Protein AF-A0ABD0J3R7-F1 (afdb_monomer)

Solvent-accessible surface area (backbone atoms only — not comparable to full-atom values): 11522 Å² total; per-residue (Å²): 132,86,55,52,24,34,47,46,42,46,76,54,95,71,20,35,36,40,36,34,40,45,80,52,46,36,67,79,72,66,48,30,42,37,35,30,43,57,34,67,40,98,87,70,45,82,35,89,80,38,39,75,45,32,42,32,40,68,48,83,96,70,44,78,48,68,54,63,37,91,68,52,46,66,83,85,66,62,38,41,43,42,57,37,38,22,68,74,67,53,83,85,67,43,44,42,34,34,36,45,54,42,91,62,90,50,69,51,39,67,23,58,31,68,84,65,68,54,92,79,64,75,39,39,63,48,43,76,76,42,81,77,47,77,61,64,36,32,43,28,36,33,42,41,80,39,69,49,78,87,48,63,54,28,39,36,43,35,37,29,52,63,85,46,90,84,52,66,74,46,77,47,79,44,91,46,85,68,50,60,51,71,49,68,88,43,63,59,100,59,58,69,51,75,51,65,42,51,39,62,61,129

pLDDT: mean 88.86, std 10.24, range [51.91, 97.69]

Structure (mmCIF, N/CA/C/O backbone):
data_AF-A0ABD0J3R7-F1
#
_entry.id   AF-A0ABD0J3R7-F1
#
loop_
_atom_site.group_PDB
_atom_site.id
_atom_site.type_symbol
_atom_site.label_atom_id
_atom_site.label_alt_id
_atom_site.label_comp_id
_atom_site.label_asym_id
_atom_site.label_entity_id
_atom_site.label_seq_id
_atom_site.pdbx_PDB_ins_code
_atom_site.Cartn_x
_atom_site.Cartn_y
_atom_site.Cartn_z
_atom_site.occupancy
_atom_site.B_iso_or_equiv
_atom_site.auth_seq_id
_atom_site.auth_comp_id
_atom_site.auth_asym_id
_atom_site.auth_atom_id
_atom_site.pdbx_PDB_model_num
ATOM 1 N N . ASP A 1 1 ? 10.428 6.414 -33.272 1.00 52.38 1 ASP A N 1
ATOM 2 C CA . ASP A 1 1 ? 10.699 7.204 -32.063 1.00 52.38 1 ASP A CA 1
ATOM 3 C C . ASP A 1 1 ? 10.543 6.334 -30.838 1.00 52.38 1 ASP A C 1
ATOM 5 O O . ASP A 1 1 ? 9.444 5.865 -30.570 1.00 52.38 1 ASP A O 1
ATOM 9 N N . GLU A 1 2 ? 11.653 6.059 -30.152 1.00 67.31 2 GLU A N 1
ATOM 10 C CA . GLU A 1 2 ? 11.604 5.519 -28.792 1.00 67.31 2 GLU A CA 1
ATOM 11 C C . GLU A 1 2 ? 11.152 6.659 -27.869 1.00 67.31 2 GLU A C 1
ATOM 13 O O . GLU A 1 2 ? 11.840 7.671 -27.746 1.00 67.31 2 GLU A O 1
ATOM 18 N N . GLY A 1 3 ? 9.954 6.541 -27.295 1.00 74.94 3 GLY A N 1
ATOM 19 C CA . GLY A 1 3 ? 9.453 7.481 -26.293 1.00 74.94 3 GLY A CA 1
ATOM 20 C C . GLY A 1 3 ? 9.805 7.033 -24.868 1.00 74.94 3 GLY A C 1
ATOM 21 O O . GLY A 1 3 ? 10.094 5.851 -24.655 1.00 74.94 3 GLY A O 1
ATOM 22 N N . PRO A 1 4 ? 9.771 7.948 -23.886 1.00 85.69 4 PRO A N 1
ATOM 23 C CA . PRO A 1 4 ? 10.077 7.634 -22.497 1.00 85.69 4 PRO A CA 1
ATOM 24 C C . PRO A 1 4 ? 9.060 6.651 -21.909 1.00 85.69 4 PRO A C 1
ATOM 26 O O . PRO A 1 4 ? 7.854 6.779 -22.101 1.00 85.69 4 PRO A O 1
ATOM 29 N N . SER A 1 5 ? 9.531 5.669 -21.145 1.00 92.75 5 SER A N 1
ATOM 30 C CA . SER A 1 5 ? 8.615 4.836 -20.359 1.00 92.75 5 SER A CA 1
ATOM 31 C C . SER A 1 5 ? 7.999 5.679 -19.242 1.00 92.75 5 SER A C 1
ATOM 33 O O . SER A 1 5 ? 8.706 6.450 -18.596 1.00 92.75 5 SER A O 1
ATOM 35 N N . THR A 1 6 ? 6.700 5.527 -18.998 1.00 96.75 6 THR A N 1
ATOM 36 C CA . THR A 1 6 ? 5.983 6.252 -17.933 1.00 96.75 6 THR A CA 1
ATOM 37 C C . THR A 1 6 ? 5.339 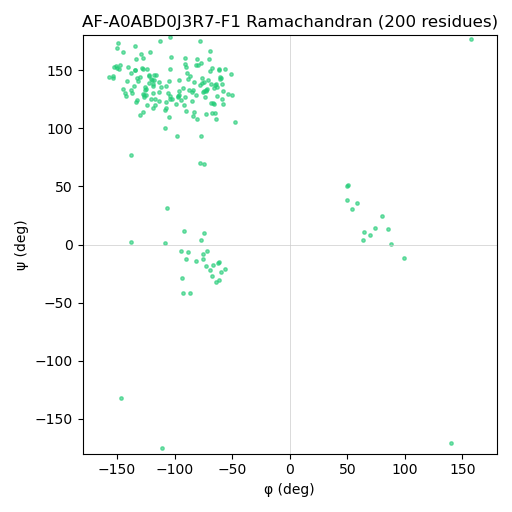5.269 -16.963 1.00 96.75 6 THR A C 1
ATOM 39 O O . THR A 1 6 ? 5.230 4.072 -17.253 1.00 96.75 6 THR A O 1
ATOM 42 N N . CYS A 1 7 ? 4.900 5.741 -15.795 1.00 97.56 7 CYS A N 1
ATOM 43 C CA . CYS A 1 7 ? 4.172 4.890 -14.864 1.00 97.56 7 CYS A CA 1
ATOM 44 C C . CYS A 1 7 ? 3.067 5.603 -14.089 1.00 97.56 7 CYS A C 1
ATOM 46 O O . CYS A 1 7 ? 2.975 6.826 -14.038 1.00 97.56 7 CYS A O 1
ATOM 48 N N . THR A 1 8 ? 2.201 4.802 -13.473 1.00 97.06 8 THR A N 1
ATOM 49 C CA . THR A 1 8 ? 1.235 5.256 -12.468 1.00 97.06 8 THR A CA 1
ATOM 50 C C . THR A 1 8 ? 1.327 4.366 -11.241 1.00 97.06 8 THR A C 1
ATOM 52 O O . THR A 1 8 ? 1.513 3.157 -11.371 1.00 97.06 8 THR A O 1
ATOM 55 N N . ALA A 1 9 ? 1.155 4.952 -10.059 1.00 95.31 9 ALA A N 1
ATOM 56 C CA . ALA A 1 9 ? 1.087 4.232 -8.797 1.00 95.31 9 ALA A CA 1
ATOM 57 C C . ALA A 1 9 ? -0.226 4.589 -8.092 1.00 95.31 9 ALA A C 1
ATOM 59 O O . ALA A 1 9 ? -0.502 5.757 -7.824 1.00 95.31 9 ALA A O 1
ATOM 60 N N . VAL A 1 10 ? -1.074 3.590 -7.838 1.00 90.88 10 VAL A N 1
ATOM 61 C CA . VAL A 1 10 ? -2.412 3.802 -7.269 1.00 90.88 10 VAL A CA 1
ATOM 62 C C . VAL A 1 10 ? -2.715 2.812 -6.156 1.00 90.88 10 VAL A C 1
ATOM 64 O O . VAL A 1 10 ? -2.501 1.611 -6.292 1.00 90.88 10 VAL A O 1
ATOM 67 N N . VAL A 1 11 ? -3.297 3.304 -5.066 1.00 86.69 11 VAL A N 1
ATOM 68 C CA . VAL A 1 11 ? -3.825 2.463 -3.986 1.00 86.69 11 VAL A CA 1
ATOM 69 C C . VAL A 1 11 ? -5.313 2.223 -4.226 1.00 86.69 11 VAL A C 1
ATOM 71 O O . VAL A 1 11 ? -6.090 3.167 -4.369 1.00 86.69 11 VAL A O 1
ATOM 74 N N . ARG A 1 12 ? -5.726 0.954 -4.293 1.00 81.19 12 ARG A N 1
ATOM 75 C CA . ARG A 1 12 ? -7.127 0.534 -4.446 1.00 81.19 12 ARG A CA 1
ATOM 76 C C . ARG A 1 12 ? -7.381 -0.748 -3.665 1.00 81.19 12 ARG A C 1
ATOM 78 O O . ARG A 1 12 ? -6.625 -1.705 -3.792 1.00 81.19 12 ARG A O 1
ATOM 85 N N . ASN A 1 13 ? -8.481 -0.794 -2.913 1.00 78.12 13 ASN A N 1
ATOM 86 C CA . ASN A 1 13 ? -8.920 -1.986 -2.176 1.00 78.12 13 ASN A CA 1
ATOM 87 C C . ASN A 1 13 ? -7.800 -2.623 -1.329 1.00 78.12 13 ASN A C 1
ATOM 89 O O . ASN A 1 13 ? -7.551 -3.820 -1.448 1.00 78.12 13 ASN A O 1
ATOM 93 N N . ARG A 1 14 ? -7.106 -1.823 -0.505 1.00 77.12 14 ARG A N 1
ATOM 94 C CA . ARG A 1 14 ? -5.967 -2.247 0.341 1.00 77.12 14 ARG A CA 1
ATOM 95 C C . ARG A 1 14 ? -4.716 -2.739 -0.384 1.00 77.12 14 ARG A C 1
ATOM 97 O O . ARG A 1 14 ? -3.764 -3.129 0.278 1.00 77.12 14 ARG A O 1
ATOM 104 N N . SER A 1 15 ? -4.675 -2.690 -1.711 1.00 88.19 15 SER A N 1
ATOM 105 C CA . SER A 1 15 ? -3.484 -3.033 -2.486 1.00 88.19 15 SER A CA 1
ATOM 106 C C . SER A 1 15 ? -2.988 -1.828 -3.276 1.00 88.19 15 SER A C 1
ATOM 108 O O . SER A 1 15 ? -3.782 -1.060 -3.826 1.00 88.19 15 SER A O 1
ATOM 110 N N . ALA A 1 16 ? -1.672 -1.665 -3.364 1.00 92.25 16 ALA A N 1
ATOM 111 C CA . ALA A 1 16 ? -1.076 -0.716 -4.296 1.00 92.25 16 ALA A CA 1
ATOM 112 C C . ALA A 1 16 ? -0.828 -1.398 -5.644 1.00 92.25 16 ALA A C 1
ATOM 114 O O . ALA A 1 16 ? -0.581 -2.602 -5.704 1.00 92.25 16 ALA A O 1
ATOM 115 N N . HIS A 1 17 ? -0.932 -0.634 -6.723 1.00 94.38 17 HIS A N 1
ATOM 116 C CA . HIS A 1 17 ? -0.696 -1.103 -8.079 1.00 94.38 17 HIS A CA 1
ATOM 117 C C . HIS A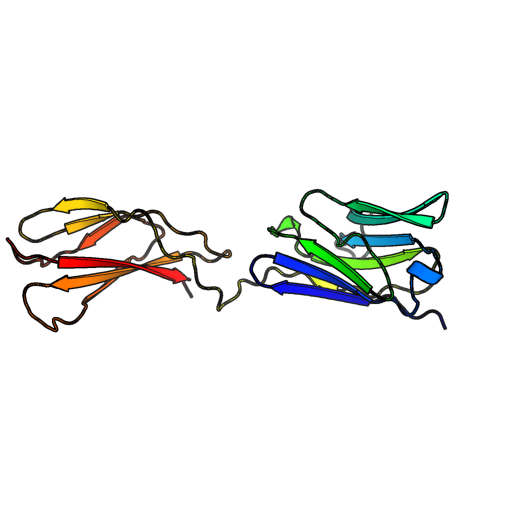 1 17 ? 0.207 -0.106 -8.789 1.00 94.38 17 HIS A C 1
ATOM 119 O O . HIS A 1 17 ? -0.131 1.076 -8.870 1.00 94.38 17 HIS A O 1
ATOM 125 N N . ILE A 1 18 ? 1.325 -0.596 -9.311 1.00 97.31 18 ILE A N 1
ATOM 126 C CA . ILE A 1 18 ? 2.228 0.150 -10.181 1.00 97.31 18 ILE A CA 1
ATOM 127 C C . ILE A 1 18 ? 1.990 -0.358 -11.599 1.00 97.31 18 ILE A C 1
ATOM 129 O O . ILE A 1 18 ? 2.029 -1.561 -11.848 1.00 97.31 18 ILE A O 1
ATOM 133 N N . THR A 1 19 ? 1.680 0.548 -12.520 1.00 97.25 19 THR A N 1
ATOM 134 C CA . THR A 1 19 ? 1.489 0.223 -13.938 1.00 97.25 19 THR A CA 1
ATOM 135 C C . THR A 1 19 ? 2.508 0.990 -14.756 1.00 97.25 19 THR A C 1
ATOM 137 O O . THR A 1 19 ? 2.473 2.219 -14.750 1.00 97.25 19 THR A O 1
ATOM 140 N N . CYS A 1 20 ? 3.379 0.266 -15.450 1.00 97.69 20 CYS A N 1
ATOM 141 C CA . CYS A 1 20 ? 4.296 0.814 -16.440 1.00 97.69 20 CYS A CA 1
ATOM 142 C C . CYS A 1 20 ? 3.616 0.898 -17.807 1.00 97.69 20 CYS A C 1
ATOM 144 O O . CYS A 1 20 ? 2.848 0.001 -18.169 1.00 97.69 20 CYS A O 1
ATOM 146 N N . PHE A 1 21 ? 3.950 1.932 -18.573 1.00 96.88 21 PHE A N 1
ATOM 147 C CA . PHE A 1 21 ? 3.508 2.135 -19.947 1.00 96.88 21 PHE A CA 1
ATOM 148 C C . PHE A 1 21 ? 4.723 2.320 -20.852 1.00 96.88 21 PHE A C 1
ATOM 150 O O . PHE A 1 21 ? 5.586 3.160 -20.589 1.00 96.88 21 PHE A O 1
ATOM 157 N N . PHE A 1 22 ? 4.758 1.539 -21.925 1.00 95.38 22 PHE A N 1
ATOM 158 C CA . PHE A 1 22 ? 5.831 1.511 -22.908 1.00 95.38 22 PHE A CA 1
ATOM 159 C C . PHE A 1 22 ? 5.297 1.958 -24.270 1.00 95.38 22 PHE A C 1
ATOM 161 O O . PHE A 1 22 ? 4.154 1.671 -24.632 1.00 95.38 22 PHE A O 1
ATOM 168 N N . HIS A 1 23 ? 6.139 2.635 -25.048 1.00 92.06 23 HIS A N 1
ATOM 169 C CA . HIS A 1 23 ? 5.805 3.066 -26.411 1.00 92.06 23 HIS A CA 1
ATOM 170 C C . HIS A 1 23 ? 5.839 1.929 -27.439 1.00 92.06 23 HIS A C 1
ATOM 172 O O . HIS A 1 23 ? 5.420 2.107 -28.581 1.00 92.06 23 HIS A O 1
ATOM 178 N N . GLU A 1 24 ? 6.319 0.760 -27.031 1.00 92.44 24 GLU A N 1
ATOM 179 C CA . GLU A 1 24 ? 6.422 -0.437 -27.848 1.00 92.44 24 GLU A CA 1
ATOM 180 C C . GLU A 1 24 ? 5.901 -1.654 -27.088 1.00 92.44 24 GLU A C 1
ATOM 182 O O . GLU A 1 24 ? 5.796 -1.659 -25.859 1.00 92.44 24 GLU A O 1
ATOM 187 N N . ASN A 1 25 ? 5.543 -2.696 -27.833 1.00 94.81 25 ASN A N 1
ATOM 188 C CA . ASN A 1 25 ? 5.125 -3.952 -27.241 1.00 94.81 25 ASN A CA 1
ATOM 189 C C . ASN A 1 25 ? 6.362 -4.760 -26.830 1.00 94.81 25 ASN A C 1
ATOM 191 O O . ASN A 1 25 ? 7.058 -5.316 -27.679 1.00 94.81 25 ASN A O 1
ATOM 195 N N . VAL A 1 26 ? 6.604 -4.857 -25.523 1.00 95.00 26 VAL A N 1
ATOM 196 C CA . VAL A 1 26 ? 7.774 -5.549 -24.961 1.00 95.00 26 VAL A CA 1
ATOM 197 C C . VAL A 1 26 ? 7.789 -7.037 -25.327 1.00 95.00 26 VAL A C 1
ATOM 199 O O . VAL A 1 26 ? 8.857 -7.621 -25.511 1.00 95.00 26 VAL A O 1
ATOM 202 N N . ASN A 1 27 ? 6.617 -7.658 -25.501 1.00 94.69 27 ASN A N 1
ATOM 203 C CA . ASN A 1 27 ? 6.536 -9.049 -25.944 1.00 94.69 27 ASN A CA 1
ATOM 204 C C . ASN A 1 27 ? 7.024 -9.240 -27.386 1.00 94.69 27 ASN A C 1
ATOM 206 O O . ASN A 1 27 ? 7.515 -10.318 -27.714 1.00 94.69 27 ASN A O 1
ATOM 210 N N . ASP A 1 28 ? 6.934 -8.211 -28.228 1.00 94.69 28 ASP A N 1
ATOM 211 C CA . ASP A 1 28 ? 7.395 -8.276 -29.616 1.00 94.69 28 ASP A CA 1
ATOM 212 C C . ASP A 1 28 ? 8.889 -7.941 -29.706 1.00 94.69 28 ASP A C 1
ATOM 214 O O . ASP A 1 28 ? 9.637 -8.617 -30.410 1.00 94.69 28 ASP A O 1
ATOM 218 N N . THR A 1 29 ? 9.342 -6.927 -28.960 1.00 93.69 29 THR A N 1
ATOM 219 C CA . THR A 1 29 ? 10.736 -6.451 -29.004 1.00 93.69 29 THR A CA 1
ATOM 220 C C . THR A 1 29 ? 11.696 -7.277 -28.157 1.00 93.69 29 THR A C 1
ATOM 222 O O . THR A 1 29 ? 12.909 -7.157 -28.319 1.00 93.69 29 THR A O 1
ATOM 225 N N . LYS A 1 30 ? 11.168 -8.124 -27.266 1.00 94.44 30 LYS A N 1
ATOM 226 C CA . LYS A 1 30 ? 11.938 -8.980 -26.353 1.00 94.44 30 LYS A CA 1
ATOM 227 C C . LYS A 1 30 ? 12.950 -8.209 -25.496 1.00 94.44 30 LYS A C 1
ATOM 229 O O . LYS A 1 30 ? 13.988 -8.742 -25.111 1.00 94.44 30 LYS A O 1
ATOM 234 N N . LYS A 1 31 ? 12.630 -6.954 -25.172 1.00 94.44 31 LYS A N 1
ATOM 235 C CA . LYS A 1 31 ? 13.395 -6.142 -24.221 1.00 94.44 31 LYS A CA 1
ATOM 236 C C . LYS A 1 31 ? 13.096 -6.557 -22.779 1.00 94.44 31 LYS A C 1
ATOM 238 O O . LYS A 1 31 ? 12.033 -7.110 -22.490 1.00 94.44 31 LYS A O 1
ATOM 243 N N . SER A 1 32 ? 14.036 -6.278 -21.884 1.00 96.00 32 SER A N 1
ATOM 244 C CA . SER A 1 32 ? 13.889 -6.503 -20.444 1.00 96.00 32 SER A CA 1
ATOM 245 C C . SER A 1 32 ? 13.296 -5.273 -19.765 1.00 96.00 32 SER A C 1
ATOM 247 O O . SER A 1 32 ? 13.477 -4.147 -20.231 1.00 96.00 32 SER A O 1
ATOM 249 N N . VAL A 1 33 ? 12.598 -5.483 -18.652 1.00 96.81 33 VAL A N 1
ATOM 250 C CA . VAL A 1 33 ? 11.945 -4.414 -17.887 1.00 96.81 33 VAL A CA 1
ATOM 251 C C . VAL A 1 33 ? 12.385 -4.486 -16.435 1.00 96.81 33 VAL A C 1
ATOM 253 O O . VAL A 1 33 ? 12.226 -5.524 -15.800 1.00 96.81 33 VAL A O 1
ATOM 256 N N . THR A 1 34 ? 12.842 -3.365 -15.885 1.00 96.75 34 THR A N 1
ATOM 257 C CA . THR A 1 34 ? 13.149 -3.235 -14.456 1.00 96.75 34 THR A CA 1
ATOM 258 C C . THR A 1 34 ? 12.294 -2.136 -13.846 1.00 96.75 34 THR A C 1
ATOM 260 O O . THR A 1 34 ? 12.312 -0.997 -14.305 1.00 96.75 34 THR A O 1
ATOM 263 N N . ILE A 1 35 ? 11.551 -2.463 -12.792 1.00 97.25 35 ILE A N 1
ATOM 264 C CA . ILE A 1 35 ? 10.848 -1.485 -11.963 1.00 97.25 35 ILE A CA 1
ATOM 265 C C . ILE A 1 35 ? 11.705 -1.231 -10.733 1.00 97.25 35 ILE A C 1
ATOM 267 O O . ILE A 1 35 ? 11.990 -2.148 -9.958 1.00 97.25 35 ILE A O 1
ATOM 271 N N . GLU A 1 36 ? 12.099 0.021 -10.548 1.00 96.38 36 GLU A N 1
ATOM 272 C CA . GLU A 1 36 ? 13.012 0.441 -9.492 1.00 96.38 36 GLU A CA 1
ATOM 273 C C . GLU A 1 36 ? 12.329 1.446 -8.565 1.00 96.38 36 GLU A C 1
ATOM 275 O O . GLU A 1 36 ? 11.739 2.423 -9.026 1.00 96.38 36 GLU A O 1
ATOM 280 N N . GLN A 1 37 ? 12.407 1.203 -7.255 1.00 96.69 37 GLN A N 1
ATOM 281 C CA . GLN A 1 37 ? 12.094 2.194 -6.229 1.00 96.69 37 GLN A CA 1
ATOM 282 C C . GLN A 1 37 ? 13.343 3.053 -6.020 1.00 96.69 37 GLN A C 1
ATOM 284 O O . GLN A 1 37 ? 14.354 2.563 -5.504 1.00 96.69 37 GLN A O 1
ATOM 289 N N . ARG A 1 38 ? 13.283 4.320 -6.425 1.00 94.25 38 ARG A N 1
ATOM 290 C CA . ARG A 1 38 ? 14.414 5.243 -6.332 1.00 94.25 38 ARG A CA 1
ATOM 291 C C . ARG A 1 38 ? 14.624 5.705 -4.900 1.00 94.25 38 ARG A C 1
ATOM 293 O O . ARG A 1 38 ? 13.705 6.181 -4.235 1.00 94.25 38 ARG A O 1
ATOM 300 N N . ALA A 1 39 ? 15.870 5.624 -4.458 1.00 90.88 39 ALA A N 1
ATOM 301 C CA . ALA A 1 39 ? 16.354 6.351 -3.299 1.00 90.88 39 ALA A CA 1
ATOM 302 C C . ALA A 1 39 ? 17.030 7.637 -3.792 1.00 90.88 39 ALA A C 1
ATOM 304 O O . ALA A 1 39 ? 17.837 7.591 -4.717 1.00 90.88 39 ALA A O 1
ATOM 305 N N . LEU A 1 40 ? 16.712 8.784 -3.191 1.00 85.69 40 LEU A N 1
ATOM 306 C CA . LEU A 1 40 ? 17.338 10.065 -3.531 1.00 85.69 40 LEU A CA 1
ATOM 307 C C . LEU A 1 40 ? 18.288 10.496 -2.416 1.00 85.69 40 LEU A C 1
ATOM 309 O O . LEU A 1 40 ? 17.958 10.412 -1.231 1.00 85.69 40 LEU A O 1
ATOM 313 N N . LEU A 1 41 ? 19.469 10.969 -2.801 1.00 86.00 41 LEU A N 1
ATOM 314 C CA . LEU A 1 41 ? 20.395 11.636 -1.894 1.00 86.00 41 LEU A CA 1
ATOM 315 C C . LEU A 1 41 ? 19.837 13.011 -1.487 1.00 86.00 41 LEU A C 1
ATOM 317 O O . LEU A 1 41 ? 19.027 13.588 -2.215 1.00 86.00 41 LEU A O 1
ATOM 321 N N . PRO A 1 42 ? 20.306 13.607 -0.374 1.00 87.12 42 PRO A N 1
ATOM 322 C CA . PRO A 1 42 ? 19.920 14.968 0.014 1.00 87.12 42 PRO A CA 1
ATOM 323 C C . PRO A 1 42 ? 20.209 16.031 -1.059 1.00 87.12 42 PRO A C 1
ATOM 325 O O . PRO A 1 42 ? 19.606 17.100 -1.043 1.00 87.12 42 PRO A O 1
ATOM 328 N N . THR A 1 43 ? 21.129 15.741 -1.985 1.00 88.94 43 THR A N 1
ATOM 329 C CA . THR A 1 43 ? 21.473 16.580 -3.143 1.00 88.94 43 THR A CA 1
ATOM 330 C C . THR A 1 43 ? 20.429 16.533 -4.262 1.00 88.94 43 THR A C 1
ATOM 332 O O . THR A 1 43 ? 20.478 17.364 -5.164 1.00 88.94 43 THR A O 1
ATOM 335 N N . GLY A 1 44 ? 19.482 15.588 -4.211 1.00 81.38 44 GLY A N 1
ATOM 336 C CA . GLY A 1 44 ? 18.510 15.313 -5.272 1.00 81.38 44 GLY A CA 1
ATOM 337 C C . GLY A 1 44 ? 18.999 14.316 -6.328 1.00 81.38 44 GLY A C 1
ATOM 338 O O . GLY A 1 44 ? 18.261 14.012 -7.261 1.00 81.38 44 GLY A O 1
ATOM 339 N N . GLU A 1 45 ? 20.218 13.792 -6.195 1.00 87.44 45 GLU A N 1
ATOM 340 C CA . GLU A 1 45 ? 20.768 12.770 -7.092 1.00 87.44 45 GLU A CA 1
ATOM 341 C C . GLU A 1 45 ? 20.241 11.367 -6.755 1.00 87.44 45 GLU A C 1
ATOM 343 O O . GLU A 1 45 ? 19.879 11.079 -5.611 1.00 87.44 45 GLU A O 1
ATOM 348 N N . ILE A 1 46 ? 20.232 10.473 -7.750 1.00 85.81 46 ILE A N 1
ATOM 349 C CA . ILE A 1 46 ? 19.843 9.070 -7.564 1.00 85.81 46 ILE A CA 1
ATOM 350 C C . ILE A 1 46 ? 20.902 8.372 -6.703 1.00 85.81 46 ILE A C 1
ATOM 352 O O . ILE A 1 46 ? 22.082 8.330 -7.052 1.00 85.81 46 ILE A O 1
ATOM 356 N N . SER A 1 47 ? 20.471 7.820 -5.572 1.00 90.44 47 SER A N 1
ATOM 357 C CA . SER A 1 47 ? 21.310 7.036 -4.671 1.00 90.44 47 SER A CA 1
ATOM 358 C C . SER A 1 47 ? 21.554 5.634 -5.244 1.00 90.44 47 SER A C 1
ATOM 360 O O . SER A 1 47 ? 20.621 5.029 -5.788 1.00 90.44 47 SER A O 1
ATOM 362 N N . PRO A 1 48 ? 22.758 5.059 -5.052 1.00 88.12 48 PRO A N 1
ATOM 363 C CA . PRO A 1 48 ? 23.020 3.652 -5.358 1.00 88.12 48 PRO A CA 1
ATOM 364 C C . PRO A 1 48 ? 22.164 2.681 -4.529 1.00 88.12 48 PRO A C 1
ATOM 366 O O . PRO A 1 48 ? 22.052 1.515 -4.891 1.00 88.12 48 PRO A O 1
ATOM 369 N N . ASP A 1 49 ? 21.532 3.150 -3.448 1.00 88.88 49 ASP A N 1
ATOM 370 C CA . ASP A 1 49 ? 20.632 2.349 -2.609 1.00 88.88 49 ASP A CA 1
ATOM 371 C C . ASP A 1 49 ? 19.239 2.132 -3.230 1.00 88.88 49 ASP A C 1
ATOM 373 O O . ASP A 1 49 ? 18.349 1.569 -2.579 1.00 88.88 49 ASP A O 1
ATOM 377 N N . SER A 1 50 ? 19.017 2.607 -4.460 1.00 91.62 50 SER A N 1
ATOM 378 C CA . SER A 1 50 ? 17.782 2.356 -5.202 1.00 91.62 50 SER A CA 1
ATOM 379 C C . SER A 1 50 ? 17.574 0.854 -5.413 1.00 91.62 50 SER A C 1
ATOM 381 O O . SER A 1 50 ? 18.519 0.080 -5.574 1.00 91.62 50 SER A O 1
ATOM 383 N N . LYS A 1 51 ? 16.319 0.407 -5.343 1.00 93.69 51 LYS A N 1
ATOM 384 C CA . LYS A 1 51 ? 15.984 -1.019 -5.231 1.00 93.69 51 LYS A CA 1
ATOM 385 C C . LYS A 1 51 ? 15.202 -1.477 -6.447 1.00 93.69 51 LYS A C 1
ATOM 387 O O . LYS A 1 51 ? 14.076 -1.026 -6.650 1.00 93.69 51 LYS A O 1
ATOM 392 N N . ALA A 1 52 ? 15.733 -2.449 -7.184 1.00 95.38 52 ALA A N 1
ATOM 393 C CA . ALA A 1 52 ? 14.941 -3.202 -8.149 1.00 95.38 52 ALA A CA 1
ATOM 394 C C . ALA A 1 52 ? 13.864 -4.003 -7.396 1.00 95.38 52 ALA A C 1
ATOM 396 O O . ALA A 1 52 ? 14.176 -4.889 -6.597 1.00 95.38 52 ALA A O 1
ATOM 397 N N . VAL A 1 53 ? 12.591 -3.653 -7.596 1.00 97.38 53 VAL A N 1
ATOM 398 C CA . VAL A 1 53 ? 11.457 -4.347 -6.963 1.00 97.38 53 VAL A CA 1
ATOM 399 C C . VAL A 1 53 ? 10.886 -5.440 -7.857 1.00 97.38 53 VAL A C 1
ATOM 401 O O . VAL A 1 53 ? 10.373 -6.434 -7.346 1.00 97.38 53 VAL A O 1
ATOM 404 N N . VAL A 1 54 ? 11.002 -5.270 -9.175 1.00 97.50 54 VAL A N 1
ATOM 405 C CA . VAL A 1 54 ? 10.670 -6.275 -10.187 1.00 97.50 54 VAL A CA 1
ATOM 406 C C . VAL A 1 54 ? 11.690 -6.166 -11.314 1.00 97.50 54 VAL A C 1
ATOM 408 O O . VAL A 1 54 ? 11.933 -5.068 -11.808 1.00 97.50 54 VAL A O 1
ATOM 411 N N . SER A 1 55 ? 12.274 -7.288 -11.718 1.00 97.19 55 SER A N 1
ATOM 412 C CA . SER A 1 55 ? 13.193 -7.377 -12.853 1.00 97.19 55 SER A CA 1
ATOM 413 C C . SER A 1 55 ? 12.748 -8.515 -13.756 1.00 97.19 55 SER A C 1
ATOM 415 O O . SER A 1 55 ? 12.834 -9.674 -13.367 1.00 97.19 55 SER A O 1
ATOM 417 N N . CYS A 1 56 ? 12.261 -8.188 -14.946 1.00 97.38 56 CYS A N 1
ATOM 418 C CA . CYS A 1 56 ? 11.734 -9.151 -15.897 1.00 97.38 56 CYS A CA 1
ATOM 419 C C . CYS A 1 56 ? 12.598 -9.249 -17.149 1.00 97.38 56 CYS A C 1
ATOM 421 O O . CYS A 1 56 ? 13.074 -8.244 -17.685 1.00 97.38 56 CYS A O 1
ATOM 423 N N . PHE A 1 57 ? 12.772 -10.472 -17.627 1.00 96.31 57 PHE A N 1
ATOM 424 C CA . PHE A 1 57 ? 13.675 -10.821 -18.709 1.00 96.31 57 PHE A CA 1
ATOM 425 C C . PHE A 1 57 ? 13.150 -12.024 -19.494 1.00 96.31 57 PHE A C 1
ATOM 427 O O . PHE A 1 57 ? 12.196 -12.702 -19.111 1.00 96.31 57 PHE A O 1
ATOM 434 N N . TRP A 1 58 ? 13.789 -12.272 -20.633 1.00 95.94 58 TRP A N 1
ATOM 435 C CA . TRP A 1 58 ? 13.464 -13.391 -21.505 1.00 95.94 58 TRP A CA 1
ATOM 436 C C . TRP A 1 58 ? 14.485 -14.504 -21.315 1.00 95.94 58 TRP A C 1
ATOM 438 O O . TRP A 1 58 ? 15.688 -14.285 -21.459 1.00 95.94 58 TRP A O 1
ATOM 448 N N . LEU A 1 59 ? 13.997 -15.700 -21.009 1.00 95.38 59 LEU A N 1
ATOM 449 C CA . LEU A 1 59 ? 14.794 -16.919 -21.036 1.00 95.38 59 LEU A CA 1
ATOM 450 C C . LEU A 1 59 ? 14.974 -17.413 -22.479 1.00 95.38 59 LEU A C 1
ATOM 452 O O . LEU A 1 59 ? 14.378 -16.895 -23.433 1.00 95.38 59 LEU A O 1
ATOM 456 N N . GLU A 1 60 ? 15.779 -18.463 -22.637 1.00 93.00 60 GLU A N 1
ATOM 457 C CA . GLU A 1 60 ? 15.877 -19.183 -23.904 1.00 93.00 60 GLU A CA 1
ATOM 458 C C . GLU A 1 60 ? 14.485 -19.583 -24.420 1.00 93.00 60 GLU A C 1
ATOM 460 O O . GLU A 1 60 ? 13.554 -19.840 -23.657 1.00 93.00 60 GLU A O 1
ATOM 465 N N . HIS A 1 61 ? 14.330 -19.600 -25.745 1.00 90.69 61 HIS A N 1
ATOM 466 C CA . HIS A 1 61 ? 13.055 -19.855 -26.428 1.00 90.69 61 HIS A CA 1
ATOM 467 C C . HIS A 1 61 ? 11.944 -18.811 -26.194 1.00 90.69 61 HIS A C 1
ATOM 469 O O . HIS A 1 61 ? 10.818 -19.017 -26.643 1.00 90.69 61 HIS A O 1
ATOM 475 N N . GLY A 1 62 ? 12.252 -17.660 -25.583 1.00 89.38 62 GLY A N 1
ATOM 476 C CA . GLY A 1 62 ? 11.327 -16.527 -25.489 1.00 89.38 62 GLY A CA 1
ATOM 477 C C . GLY A 1 62 ? 10.280 -16.664 -24.385 1.00 89.38 62 GLY A C 1
ATOM 478 O O . GLY A 1 62 ? 9.217 -16.047 -24.484 1.00 89.38 62 GLY A O 1
ATOM 479 N N . GLN A 1 63 ? 10.568 -17.454 -23.349 1.00 93.75 63 GLN A N 1
ATOM 480 C CA . GLN A 1 63 ? 9.760 -17.500 -22.132 1.00 93.75 63 GLN A CA 1
ATOM 481 C C . GLN A 1 63 ? 9.975 -16.223 -21.305 1.00 93.75 63 GLN A C 1
ATOM 483 O O . GLN A 1 63 ? 11.112 -15.805 -21.092 1.00 93.75 63 GLN A O 1
ATOM 488 N N . TRP A 1 64 ? 8.877 -15.610 -20.862 1.00 94.88 64 TRP A N 1
ATOM 489 C CA . TRP A 1 64 ? 8.873 -14.439 -19.982 1.00 94.88 64 TRP A CA 1
ATOM 490 C C . TRP A 1 64 ? 9.057 -14.870 -18.528 1.00 94.88 64 TRP A C 1
ATOM 492 O O . TRP A 1 64 ? 8.320 -15.739 -18.062 1.00 94.88 64 TRP A O 1
ATOM 502 N N . GLU A 1 65 ? 10.016 -14.265 -17.833 1.00 96.06 65 GLU A N 1
ATOM 503 C CA . GLU A 1 65 ? 10.353 -14.571 -16.442 1.00 96.06 65 GLU A CA 1
ATOM 504 C C . GLU A 1 65 ? 10.609 -13.275 -15.664 1.00 96.06 65 GLU A C 1
ATOM 506 O O . GLU A 1 65 ? 11.115 -12.300 -16.226 1.00 96.06 65 GLU A O 1
ATOM 511 N N . CYS A 1 66 ? 10.275 -13.256 -14.371 1.00 97.00 66 CYS A N 1
ATOM 512 C CA . CYS A 1 66 ? 10.460 -12.093 -13.508 1.00 97.00 66 CYS A CA 1
ATOM 513 C C . CYS A 1 66 ? 11.011 -12.474 -12.130 1.00 97.00 66 CYS A C 1
ATOM 515 O O . CYS A 1 66 ? 10.413 -13.268 -11.406 1.00 97.00 66 CYS A O 1
ATOM 517 N N . ASP A 1 67 ? 12.068 -11.785 -11.704 1.00 97.19 67 ASP A N 1
ATOM 518 C CA . ASP A 1 67 ? 12.492 -11.733 -10.309 1.00 97.19 67 ASP A CA 1
ATOM 519 C C . ASP A 1 67 ? 11.671 -10.670 -9.570 1.00 97.19 67 ASP A C 1
ATOM 521 O O . ASP A 1 67 ? 11.771 -9.470 -9.844 1.00 97.19 67 ASP A O 1
ATOM 525 N N . VAL A 1 68 ? 10.845 -11.106 -8.618 1.00 97.19 68 VAL A N 1
ATOM 526 C CA . VAL A 1 68 ? 9.908 -10.238 -7.890 1.00 97.19 68 VAL A CA 1
ATOM 527 C C . VAL A 1 68 ? 10.301 -10.145 -6.418 1.00 97.19 68 VAL A C 1
ATOM 529 O O . VAL A 1 68 ? 10.371 -11.149 -5.704 1.00 97.19 68 VAL A O 1
ATOM 532 N N . LYS A 1 69 ? 10.519 -8.920 -5.922 1.00 96.69 69 LYS A N 1
ATOM 533 C CA . LYS A 1 69 ? 10.776 -8.664 -4.499 1.00 96.69 69 LYS A CA 1
ATOM 534 C C . LYS A 1 69 ? 9.600 -9.169 -3.660 1.00 96.69 69 LYS A C 1
ATOM 536 O O . LYS A 1 69 ? 8.434 -8.931 -3.972 1.00 96.69 69 LYS A O 1
ATOM 541 N N . LYS A 1 70 ? 9.896 -9.815 -2.529 1.00 95.19 70 LYS A N 1
ATOM 542 C CA . LYS A 1 70 ? 8.875 -10.280 -1.578 1.00 95.19 70 LYS A CA 1
ATOM 543 C C . LYS A 1 70 ? 7.895 -9.151 -1.221 1.00 95.19 70 LYS A C 1
ATOM 545 O O . LYS A 1 70 ? 8.320 -8.078 -0.803 1.00 95.19 70 LYS A O 1
ATOM 550 N N . GLY A 1 71 ? 6.597 -9.433 -1.337 1.00 94.12 71 GLY A N 1
ATOM 551 C CA . GLY A 1 71 ? 5.518 -8.461 -1.108 1.00 94.12 71 GLY A CA 1
ATOM 552 C C . GLY A 1 71 ? 4.947 -7.854 -2.393 1.00 94.12 71 GLY A C 1
ATOM 553 O O . GLY A 1 71 ? 3.870 -7.268 -2.346 1.00 94.12 71 GLY A O 1
ATOM 554 N N . PHE A 1 72 ? 5.612 -8.059 -3.530 1.00 96.88 72 PHE A N 1
ATOM 555 C CA . PHE A 1 72 ? 5.148 -7.679 -4.859 1.00 96.88 72 PHE A CA 1
ATOM 556 C C . PHE A 1 72 ? 4.642 -8.923 -5.606 1.00 96.88 72 PHE A C 1
ATOM 558 O O . PHE A 1 72 ? 4.925 -10.060 -5.225 1.00 96.88 72 PHE A O 1
ATOM 565 N N . SER A 1 73 ? 3.849 -8.706 -6.649 1.00 95.38 73 SER A N 1
ATOM 566 C CA . SER A 1 73 ? 3.308 -9.747 -7.528 1.00 95.38 73 SER A CA 1
ATOM 567 C C . SER A 1 73 ? 3.024 -9.155 -8.904 1.00 95.38 73 SER A C 1
ATOM 569 O O . SER A 1 73 ? 2.628 -7.994 -8.991 1.00 95.38 73 SER A O 1
ATOM 571 N N . GLU A 1 74 ? 3.218 -9.934 -9.959 1.00 91.06 74 GLU A N 1
ATOM 572 C CA . GLU A 1 74 ? 2.930 -9.565 -11.348 1.00 91.06 74 GLU A CA 1
ATOM 573 C C . GLU A 1 74 ? 2.069 -10.658 -12.012 1.00 91.06 74 GLU A C 1
ATOM 575 O O . GLU A 1 74 ? 1.905 -11.739 -11.444 1.00 91.06 74 GLU A O 1
ATOM 580 N N . ASP A 1 75 ? 1.445 -10.348 -13.152 1.00 85.44 75 ASP A N 1
ATOM 581 C CA . ASP A 1 75 ? 0.409 -11.190 -13.781 1.00 85.44 75 ASP A CA 1
ATOM 582 C C . ASP A 1 75 ? 0.965 -12.203 -14.818 1.00 85.44 75 ASP A C 1
ATOM 584 O O . ASP A 1 75 ? 0.205 -12.795 -15.586 1.00 85.44 75 ASP A O 1
ATOM 588 N N . GLY A 1 76 ? 2.282 -12.402 -14.884 1.00 87.88 76 GLY A N 1
ATOM 589 C CA . GLY A 1 76 ? 2.977 -13.377 -15.730 1.00 87.88 76 GLY A CA 1
ATOM 590 C C . GLY A 1 76 ? 3.031 -13.019 -17.215 1.00 87.88 76 GLY A C 1
ATOM 591 O O . GLY A 1 76 ? 3.289 -13.883 -18.052 1.00 87.88 76 GLY A O 1
ATOM 592 N N . SER A 1 77 ? 2.732 -11.771 -17.583 1.00 89.69 77 SER A N 1
ATOM 593 C CA . SER A 1 77 ? 2.696 -11.340 -18.983 1.00 89.69 77 SER A CA 1
ATOM 594 C C . SER A 1 77 ? 3.044 -9.867 -19.152 1.00 89.69 77 SER A C 1
ATOM 596 O O . SER A 1 77 ? 2.829 -9.042 -18.264 1.00 89.69 77 SER A O 1
ATOM 598 N N . VAL A 1 78 ? 3.556 -9.532 -20.336 1.00 94.56 78 VAL A N 1
ATOM 599 C CA . VAL A 1 78 ? 3.935 -8.169 -20.701 1.00 94.56 78 VAL A CA 1
ATOM 600 C C . VAL A 1 78 ? 3.417 -7.818 -22.089 1.00 94.56 78 VAL A C 1
ATOM 602 O O . VAL A 1 78 ? 3.244 -8.681 -22.949 1.00 94.56 78 VAL A O 1
ATOM 605 N N . SER A 1 79 ? 3.136 -6.538 -22.301 1.00 94.88 79 SER A N 1
ATOM 606 C CA . SER A 1 79 ? 2.746 -5.985 -23.599 1.00 94.88 79 SER A CA 1
ATOM 607 C C . SER A 1 79 ? 3.292 -4.559 -23.735 1.00 94.88 79 SER A C 1
ATOM 609 O O . SER A 1 79 ? 4.441 -4.305 -23.385 1.00 94.88 79 SER A O 1
ATOM 611 N N . THR A 1 80 ? 2.469 -3.597 -24.154 1.00 95.75 80 THR A N 1
ATOM 612 C CA . THR A 1 80 ? 2.737 -2.162 -23.961 1.00 95.75 80 THR A CA 1
ATOM 613 C C . THR A 1 80 ? 2.575 -1.729 -22.502 1.00 95.75 80 THR A C 1
ATOM 615 O O . THR A 1 80 ? 2.859 -0.584 -22.157 1.00 95.75 80 THR A O 1
ATOM 618 N N . THR A 1 81 ? 2.118 -2.630 -21.626 1.00 96.56 81 THR A N 1
ATOM 619 C CA . THR A 1 81 ? 2.015 -2.389 -20.185 1.00 96.56 81 THR A CA 1
ATOM 620 C C . THR A 1 81 ? 2.544 -3.565 -19.375 1.00 96.56 81 THR A C 1
ATOM 622 O O . THR A 1 81 ? 2.432 -4.716 -19.805 1.00 96.56 81 THR A O 1
ATOM 625 N N . LEU A 1 82 ? 3.067 -3.258 -18.188 1.00 96.81 82 LEU A N 1
ATOM 626 C CA . LEU A 1 82 ? 3.368 -4.220 -17.126 1.00 96.81 82 LEU A CA 1
ATOM 627 C C . LEU A 1 82 ? 2.701 -3.736 -15.837 1.00 96.81 82 LEU A C 1
ATOM 629 O O . LEU A 1 82 ? 2.845 -2.568 -15.466 1.00 96.81 82 LEU A O 1
ATOM 633 N N . LYS A 1 83 ? 1.956 -4.616 -15.167 1.00 95.75 83 LYS A N 1
ATOM 634 C CA . LYS A 1 83 ? 1.250 -4.307 -13.920 1.00 95.75 83 LYS A CA 1
ATOM 635 C C . LYS A 1 83 ? 1.843 -5.104 -12.776 1.00 95.75 83 LYS A C 1
ATOM 637 O O . LYS A 1 83 ? 1.982 -6.317 -12.866 1.00 95.75 83 LYS A O 1
ATOM 642 N N . VAL A 1 84 ? 2.123 -4.404 -11.687 1.00 96.94 84 VAL A N 1
ATOM 643 C CA . VAL A 1 84 ? 2.626 -4.988 -10.450 1.00 96.94 84 VAL A CA 1
ATOM 644 C C . VAL A 1 84 ? 1.709 -4.599 -9.310 1.00 96.94 84 VAL A C 1
ATOM 646 O O . VAL A 1 84 ? 1.318 -3.440 -9.169 1.00 96.94 84 VAL A O 1
ATOM 649 N N . LYS A 1 85 ? 1.365 -5.577 -8.482 1.00 96.12 85 LYS A N 1
ATOM 650 C CA . LYS A 1 85 ? 0.517 -5.428 -7.310 1.00 96.12 85 LYS A CA 1
ATOM 651 C C . LYS A 1 85 ? 1.329 -5.633 -6.039 1.00 96.12 85 LYS A C 1
ATOM 653 O O . LYS A 1 85 ? 2.061 -6.611 -5.915 1.00 96.12 85 LYS A O 1
ATOM 658 N N . ILE A 1 86 ? 1.103 -4.755 -5.069 1.00 95.94 86 ILE A N 1
ATOM 659 C CA . ILE A 1 86 ? 1.568 -4.865 -3.686 1.00 95.94 86 ILE A CA 1
ATOM 660 C C . ILE A 1 86 ? 0.330 -5.176 -2.833 1.00 95.94 86 ILE A C 1
ATOM 662 O O . ILE A 1 86 ? -0.473 -4.272 -2.574 1.00 95.94 86 ILE A O 1
ATOM 666 N N . PRO A 1 87 ? 0.086 -6.444 -2.444 1.00 91.38 87 PRO A N 1
ATOM 667 C CA . PRO A 1 87 ? -1.170 -6.829 -1.805 1.00 91.38 87 PRO A CA 1
ATOM 668 C C . PRO A 1 87 ? -1.419 -6.167 -0.449 1.00 91.38 87 PRO A C 1
ATOM 670 O O . PRO A 1 87 ? -2.576 -5.927 -0.113 1.00 91.38 87 PRO A O 1
ATOM 673 N N . LYS A 1 88 ? -0.351 -5.897 0.311 1.00 87.88 88 LYS A N 1
ATOM 674 C CA . LYS A 1 88 ? -0.374 -5.287 1.649 1.00 87.88 88 LYS A CA 1
ATOM 675 C C . LYS A 1 88 ? 0.760 -4.256 1.758 1.00 87.88 88 LYS A C 1
ATOM 677 O O . LYS A 1 88 ? 1.802 -4.593 2.317 1.00 87.88 88 LYS A O 1
ATOM 682 N N . PRO A 1 89 ? 0.604 -3.060 1.169 1.00 90.25 89 PRO A N 1
ATOM 683 C CA . PRO A 1 89 ? 1.688 -2.093 1.108 1.00 90.25 89 PRO A CA 1
ATOM 684 C C . PRO A 1 89 ? 1.977 -1.491 2.490 1.00 90.25 89 PRO A C 1
ATOM 686 O O . PRO A 1 89 ? 1.050 -1.226 3.262 1.00 90.25 89 PRO A O 1
ATOM 689 N N . THR A 1 90 ? 3.251 -1.263 2.795 1.00 88.38 90 THR A N 1
ATOM 690 C CA . THR A 1 90 ? 3.717 -0.625 4.036 1.00 88.38 90 THR A CA 1
ATOM 691 C C . THR A 1 90 ? 4.343 0.739 3.752 1.00 88.38 90 THR A C 1
ATOM 693 O O . THR A 1 90 ? 4.527 1.142 2.606 1.00 88.38 90 THR A O 1
ATOM 696 N N . LYS A 1 91 ? 4.716 1.471 4.808 1.00 84.00 91 LYS A N 1
ATOM 697 C CA . LYS A 1 91 ? 5.456 2.731 4.663 1.00 84.00 91 LYS A CA 1
ATOM 698 C C . LYS A 1 91 ? 6.799 2.573 3.946 1.00 84.00 91 LYS A C 1
ATOM 700 O O . LYS A 1 91 ? 7.256 3.536 3.344 1.00 84.00 91 LYS A O 1
ATOM 705 N N . GLU A 1 92 ? 7.403 1.383 3.953 1.00 89.12 92 GLU A N 1
ATOM 706 C CA . GLU A 1 92 ? 8.627 1.126 3.185 1.00 89.12 92 GLU A CA 1
ATOM 707 C C . GLU A 1 92 ? 8.387 1.039 1.668 1.00 89.12 92 GLU A C 1
ATOM 709 O O . GLU A 1 92 ? 9.339 1.166 0.897 1.00 89.12 92 GLU A O 1
ATOM 714 N N . ASP A 1 93 ? 7.140 0.823 1.241 1.00 93.00 93 ASP A N 1
ATOM 715 C CA . ASP A 1 93 ? 6.749 0.789 -0.171 1.00 93.00 93 ASP A CA 1
ATOM 716 C C . ASP A 1 93 ? 6.379 2.185 -0.708 1.00 93.00 93 ASP A C 1
ATOM 718 O O . ASP A 1 93 ? 6.143 2.344 -1.900 1.00 93.00 93 ASP A O 1
ATOM 722 N N . GLU A 1 94 ? 6.310 3.223 0.131 1.00 90.69 94 GLU A N 1
ATOM 723 C CA . GLU A 1 94 ? 6.141 4.593 -0.366 1.00 90.69 94 GLU A CA 1
ATOM 724 C C . GLU A 1 94 ? 7.405 5.073 -1.090 1.00 90.69 94 GLU A C 1
ATOM 726 O O . GLU A 1 94 ? 8.527 4.692 -0.753 1.00 90.69 94 GLU A O 1
ATOM 731 N N . GLY A 1 95 ? 7.230 5.948 -2.079 1.00 92.38 95 GLY A N 1
ATOM 732 C CA . GLY A 1 95 ? 8.347 6.606 -2.750 1.00 92.38 95 GLY A CA 1
ATOM 733 C C . GLY A 1 95 ? 8.179 6.743 -4.253 1.00 92.38 95 GLY A C 1
ATOM 734 O O . GLY A 1 95 ? 7.106 6.518 -4.816 1.00 92.38 95 GLY A O 1
ATOM 735 N N . GLU A 1 96 ? 9.267 7.158 -4.891 1.00 95.56 96 GLU A N 1
ATOM 736 C CA . GLU A 1 96 ? 9.349 7.327 -6.335 1.00 95.56 96 GLU A CA 1
ATOM 737 C C . GLU A 1 96 ? 9.705 5.997 -7.008 1.00 95.56 96 GLU A C 1
ATOM 739 O O . GLU A 1 96 ? 10.657 5.323 -6.616 1.00 95.56 96 GLU A O 1
ATOM 744 N N . TYR A 1 97 ? 8.947 5.637 -8.036 1.00 97.06 97 TYR A N 1
ATOM 745 C CA . TYR A 1 97 ? 9.164 4.461 -8.862 1.00 97.06 97 TYR A CA 1
ATOM 746 C C . TYR A 1 97 ? 9.441 4.867 -10.300 1.00 97.06 97 TYR A C 1
ATOM 748 O O . TYR A 1 97 ? 8.853 5.819 -10.809 1.00 97.06 97 TYR A O 1
ATOM 756 N N . VAL A 1 98 ? 10.295 4.103 -10.971 1.00 96.44 98 VAL A N 1
ATOM 757 C CA . VAL A 1 98 ? 10.582 4.258 -12.396 1.00 96.44 98 VAL A CA 1
ATOM 758 C C . VAL A 1 98 ? 10.528 2.904 -13.096 1.00 96.44 98 VAL A C 1
ATOM 760 O O . VAL A 1 98 ? 10.926 1.887 -12.527 1.00 96.44 98 VAL A O 1
ATOM 763 N N . CYS A 1 99 ? 10.033 2.893 -14.333 1.00 97.12 99 CYS A N 1
ATOM 764 C CA . CYS A 1 99 ? 10.027 1.715 -15.194 1.00 97.12 99 CYS A CA 1
ATOM 765 C C . CYS A 1 99 ? 11.104 1.869 -16.267 1.00 97.12 99 CYS A C 1
ATOM 767 O O . CYS A 1 99 ? 10.979 2.701 -17.162 1.00 97.12 99 CYS A O 1
ATOM 769 N N . LEU A 1 100 ? 12.162 1.076 -16.163 1.00 95.44 100 LEU A N 1
ATOM 770 C CA . LEU A 1 100 ? 13.294 1.078 -17.077 1.00 95.44 100 LEU A CA 1
ATOM 771 C C . LEU A 1 100 ? 13.100 -0.019 -18.120 1.00 95.44 100 LEU A C 1
ATOM 773 O O . LEU A 1 100 ? 12.862 -1.176 -17.772 1.00 95.44 100 LEU A O 1
ATOM 777 N N . LEU A 1 101 ? 13.218 0.348 -19.392 1.00 95.50 101 LEU A N 1
ATOM 778 C CA . LEU A 1 101 ? 13.199 -0.579 -20.517 1.00 95.50 101 LEU A CA 1
ATOM 779 C C . LEU A 1 101 ? 14.631 -0.756 -21.022 1.00 95.50 101 LEU A C 1
ATOM 781 O O . LEU A 1 101 ? 15.311 0.232 -21.285 1.00 95.50 101 LEU A O 1
ATOM 785 N N . VAL A 1 102 ? 15.099 -1.997 -21.146 1.00 92.38 102 VAL A N 1
ATOM 786 C CA . VAL A 1 102 ? 16.499 -2.293 -21.473 1.00 92.38 102 VAL A CA 1
ATOM 787 C C . VAL A 1 102 ? 16.589 -3.232 -22.685 1.00 92.38 102 VAL A C 1
ATOM 789 O O . VAL A 1 102 ? 15.999 -4.314 -22.654 1.00 92.38 102 VAL A O 1
ATOM 792 N N . PRO A 1 103 ? 17.352 -2.874 -23.737 1.00 90.81 103 PRO A N 1
ATOM 793 C CA . PRO A 1 103 ? 18.049 -1.597 -23.917 1.00 90.81 103 PRO A CA 1
ATOM 794 C C . PRO A 1 103 ? 17.091 -0.462 -24.323 1.00 90.81 103 PRO A C 1
ATOM 796 O O . PRO A 1 103 ? 16.209 -0.646 -25.163 1.00 90.81 103 PRO A O 1
ATOM 799 N N . SER A 1 104 ? 17.289 0.728 -23.762 1.00 86.81 104 SER A N 1
ATOM 800 C CA . SER A 1 104 ? 16.713 1.977 -24.267 1.00 86.81 104 SER A CA 1
ATOM 801 C C . SER A 1 104 ? 17.547 3.156 -23.778 1.00 86.81 104 SER A C 1
ATOM 803 O O . SER A 1 104 ? 18.045 3.145 -22.655 1.00 86.81 104 SER A O 1
ATOM 805 N N . GLU A 1 105 ? 17.674 4.171 -24.625 1.00 81.06 105 GLU A N 1
ATOM 806 C CA . GLU A 1 105 ? 18.345 5.436 -24.300 1.00 81.06 105 GLU A CA 1
ATOM 807 C C . GLU A 1 105 ? 17.347 6.507 -23.822 1.00 81.06 105 GLU A C 1
ATOM 809 O O . GLU A 1 105 ? 17.733 7.609 -23.430 1.00 81.06 105 GLU A O 1
ATOM 814 N N . ALA A 1 106 ? 16.043 6.213 -23.872 1.00 86.25 106 ALA A N 1
ATOM 815 C CA . ALA A 1 106 ? 15.010 7.148 -23.459 1.00 86.25 106 ALA A CA 1
ATOM 816 C C . ALA A 1 106 ? 14.956 7.267 -21.927 1.00 86.25 106 ALA A C 1
ATOM 818 O O . ALA A 1 106 ? 14.896 6.275 -21.198 1.00 86.25 106 ALA A O 1
ATOM 819 N N . GLN A 1 107 ? 14.919 8.503 -21.429 1.00 86.50 107 GLN A N 1
ATOM 820 C CA . GLN A 1 107 ? 14.777 8.781 -20.002 1.00 86.50 107 GLN A CA 1
ATOM 821 C C . GLN A 1 107 ? 13.392 8.335 -19.516 1.00 86.50 107 GLN A C 1
ATOM 823 O O . GLN A 1 107 ? 12.385 8.832 -20.003 1.00 86.50 107 GLN A O 1
ATOM 828 N N . ALA A 1 108 ? 13.317 7.436 -18.538 1.00 93.06 108 ALA A N 1
ATOM 829 C CA . ALA A 1 108 ? 12.035 7.036 -17.962 1.00 93.06 108 ALA A CA 1
ATOM 830 C C . ALA A 1 108 ? 11.488 8.087 -16.978 1.00 93.06 108 ALA A C 1
ATOM 832 O O . ALA A 1 108 ? 12.227 8.618 -16.138 1.00 93.06 108 ALA A O 1
ATOM 833 N N . GLU A 1 109 ? 10.185 8.353 -17.067 1.00 94.69 109 GLU A N 1
ATOM 834 C CA . GLU A 1 109 ? 9.471 9.282 -16.195 1.00 94.69 109 GLU A CA 1
ATOM 835 C C . GLU A 1 109 ? 8.984 8.574 -14.923 1.00 94.69 109 GLU A C 1
ATOM 837 O O . GLU A 1 109 ? 8.397 7.486 -15.003 1.00 94.69 109 GLU A O 1
ATOM 842 N N . PRO A 1 110 ? 9.209 9.170 -13.740 1.00 95.56 110 PRO A N 1
ATOM 843 C CA . PRO A 1 110 ? 8.832 8.545 -12.487 1.00 95.56 110 PRO A CA 1
ATOM 844 C C . PRO A 1 110 ? 7.347 8.718 -12.141 1.00 95.56 110 PRO A C 1
ATOM 846 O O . PRO A 1 110 ? 6.682 9.664 -12.562 1.00 95.56 110 PRO A O 1
ATOM 849 N N . CYS A 1 111 ? 6.851 7.846 -11.267 1.00 96.19 111 CYS A N 1
ATOM 850 C CA . CYS A 1 111 ? 5.573 7.992 -10.577 1.00 96.19 111 CYS A CA 1
ATOM 851 C C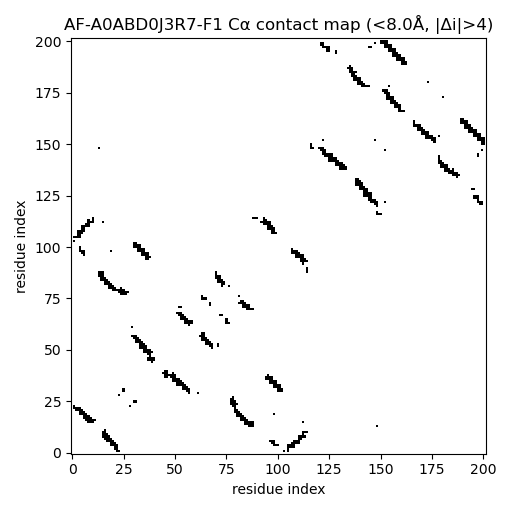 . CYS A 1 111 ? 5.753 7.813 -9.069 1.00 96.19 111 CYS A C 1
ATOM 853 O O . CYS A 1 111 ? 6.641 7.099 -8.615 1.00 96.19 111 CYS A O 1
ATOM 855 N N . VAL A 1 112 ? 4.897 8.455 -8.275 1.00 94.75 112 VAL A N 1
ATOM 856 C CA . VAL A 1 112 ? 5.011 8.438 -6.811 1.00 94.75 112 VAL A CA 1
ATOM 857 C C . VAL A 1 112 ? 3.915 7.569 -6.212 1.00 94.75 112 VAL A C 1
ATOM 859 O O . VAL A 1 112 ? 2.728 7.825 -6.423 1.00 94.75 112 VAL A O 1
ATOM 862 N N . LEU A 1 113 ? 4.311 6.556 -5.441 1.00 93.06 113 LEU A N 1
ATOM 863 C CA . LEU A 1 113 ? 3.404 5.804 -4.58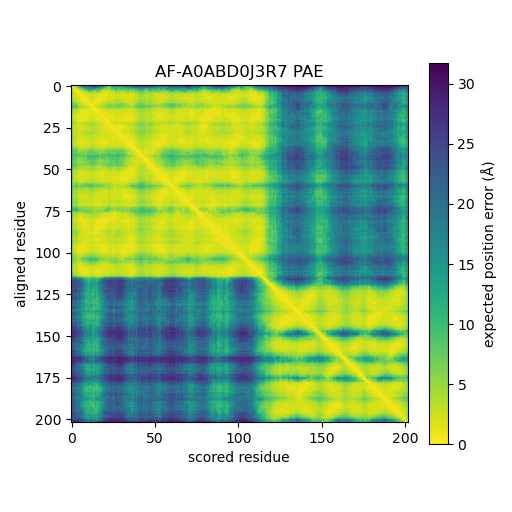7 1.00 93.06 113 LEU A CA 1
ATOM 864 C C . LEU A 1 113 ? 3.346 6.470 -3.214 1.00 93.06 113 LEU A C 1
ATOM 866 O O . LEU A 1 113 ? 4.316 6.460 -2.458 1.00 93.06 113 LEU A O 1
ATOM 870 N N . THR A 1 114 ? 2.172 6.985 -2.874 1.00 88.12 114 THR A N 1
ATOM 871 C CA . THR A 1 114 ? 1.872 7.470 -1.529 1.00 88.12 114 THR A CA 1
ATOM 872 C C . THR A 1 114 ? 0.752 6.621 -0.959 1.00 88.12 114 THR A C 1
ATOM 874 O O . THR A 1 114 ? -0.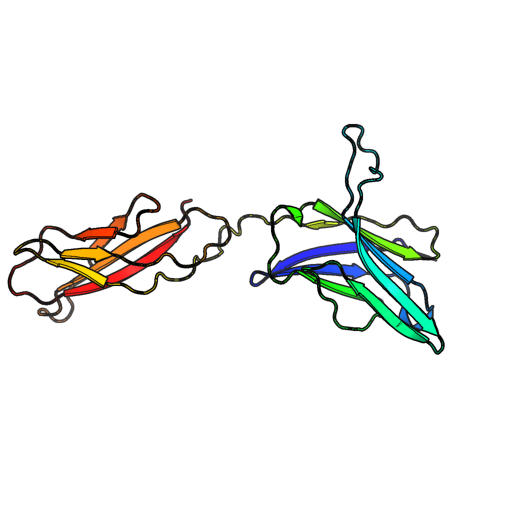337 6.546 -1.537 1.00 88.12 114 THR A O 1
ATOM 877 N N . LEU A 1 115 ? 0.973 6.028 0.210 1.00 82.06 115 LEU A N 1
ATOM 878 C CA . LEU A 1 115 ? -0.097 5.506 1.049 1.00 82.06 115 LEU A CA 1
ATOM 879 C C . LEU A 1 115 ? -0.715 6.706 1.760 1.00 82.06 115 LEU A C 1
ATOM 881 O O . LEU A 1 115 ? -0.540 6.941 2.957 1.00 82.06 115 LEU A O 1
ATOM 885 N N . ALA A 1 116 ? -1.412 7.527 0.973 1.00 65.50 116 ALA A N 1
ATOM 886 C CA . ALA A 1 116 ? -2.263 8.553 1.528 1.00 65.50 116 ALA A CA 1
ATOM 887 C C . ALA A 1 116 ? -3.281 7.837 2.415 1.00 65.50 116 ALA A C 1
ATOM 889 O O . ALA A 1 116 ? -3.961 6.915 1.956 1.00 65.50 116 ALA A O 1
ATOM 890 N N . MET A 1 117 ? -3.360 8.256 3.680 1.00 55.31 117 MET A N 1
ATOM 891 C CA . MET A 1 117 ? -4.462 7.909 4.570 1.00 55.31 117 MET A CA 1
ATOM 892 C C . MET A 1 117 ? -5.737 8.171 3.782 1.00 55.31 117 MET A C 1
ATOM 894 O O . MET A 1 117 ? -6.043 9.328 3.509 1.00 55.31 117 MET A O 1
ATOM 898 N N . LEU A 1 118 ? -6.424 7.129 3.315 1.00 53.41 118 LEU A N 1
ATOM 899 C CA . LEU A 1 118 ? -7.643 7.312 2.543 1.00 53.41 118 LEU A CA 1
ATOM 900 C C . LEU A 1 118 ? -8.633 7.972 3.510 1.00 53.41 118 LEU A C 1
ATOM 902 O O . LEU A 1 118 ? -9.115 7.291 4.417 1.00 53.41 118 LEU A O 1
ATOM 906 N N . PRO A 1 119 ? -8.976 9.266 3.356 1.00 51.91 119 PRO A N 1
ATOM 907 C CA . PRO A 1 119 ? -9.830 9.948 4.331 1.00 51.91 119 PRO A CA 1
ATOM 908 C C . PRO A 1 119 ? -11.225 9.304 4.406 1.00 51.91 119 PRO A C 1
ATOM 910 O O . PRO A 1 119 ? -11.961 9.497 5.370 1.00 51.91 119 PRO A O 1
ATOM 913 N N . ASN A 1 120 ? -11.563 8.493 3.397 1.00 56.00 120 ASN A N 1
ATOM 914 C CA . ASN A 1 120 ? -12.814 7.760 3.269 1.00 56.00 120 ASN A CA 1
ATOM 915 C C . ASN A 1 120 ? -12.680 6.239 3.482 1.00 56.00 120 ASN A C 1
ATOM 917 O O . ASN A 1 120 ? -13.684 5.537 3.335 1.00 56.00 120 ASN A O 1
ATOM 921 N N . ALA A 1 121 ? -11.491 5.699 3.784 1.00 61.12 121 ALA A N 1
ATOM 922 C CA . ALA A 1 121 ? -11.359 4.271 4.071 1.00 61.12 121 ALA A CA 1
ATOM 923 C C . ALA A 1 121 ? -12.074 3.956 5.379 1.00 61.12 121 ALA A C 1
ATOM 925 O O . ALA A 1 121 ? -11.681 4.428 6.437 1.00 61.12 121 ALA A O 1
ATOM 926 N N . LYS A 1 122 ? -13.155 3.181 5.328 1.00 71.00 122 LYS A N 1
ATOM 927 C CA . LYS A 1 122 ? -13.876 2.800 6.544 1.00 71.00 122 LYS A CA 1
ATOM 928 C C . LYS A 1 122 ? -13.045 1.768 7.315 1.00 71.00 122 LYS A C 1
ATOM 930 O O . LYS A 1 122 ? -12.602 0.802 6.690 1.00 71.00 122 LYS A O 1
ATOM 935 N N . PRO A 1 123 ? -12.868 1.927 8.638 1.00 78.44 123 PRO A N 1
ATOM 936 C CA . PRO A 1 123 ? -12.234 0.892 9.443 1.00 78.44 123 PRO A CA 1
ATOM 937 C C . PRO A 1 123 ? -13.071 -0.387 9.368 1.00 78.44 123 PRO A C 1
ATOM 939 O O . PRO A 1 123 ? -14.294 -0.335 9.179 1.00 78.44 123 PRO A O 1
ATOM 942 N N . MET A 1 124 ? -12.422 -1.542 9.504 1.00 82.88 124 MET A N 1
ATOM 943 C CA . MET A 1 124 ? -13.166 -2.789 9.637 1.00 82.88 124 MET A CA 1
ATOM 944 C C . MET A 1 124 ? -14.052 -2.742 10.891 1.00 82.88 124 MET A C 1
ATOM 946 O O . MET A 1 124 ? -13.658 -2.152 11.901 1.00 82.88 124 MET A O 1
ATOM 950 N N . PRO A 1 125 ? -15.257 -3.341 10.849 1.00 86.69 125 PRO A N 1
ATOM 951 C CA . PRO A 1 125 ? -16.122 -3.374 12.017 1.00 86.69 125 PRO A CA 1
ATOM 952 C C . PRO A 1 125 ? -15.423 -4.107 13.176 1.00 86.69 125 PRO A C 1
ATOM 954 O O . PRO A 1 125 ? -14.734 -5.103 12.934 1.00 86.69 125 PRO A O 1
ATOM 957 N N . PRO A 1 126 ? -15.607 -3.647 14.426 1.00 92.44 126 PRO A N 1
ATOM 958 C CA . PRO A 1 126 ? -15.198 -4.403 15.602 1.00 92.44 126 PRO A CA 1
ATOM 959 C C . PRO A 1 126 ? -15.841 -5.791 15.623 1.00 92.44 126 PRO A C 1
ATOM 961 O O . PRO A 1 126 ? -16.950 -5.978 15.115 1.00 92.44 126 PRO A O 1
ATOM 964 N N . TYR A 1 127 ? -15.164 -6.752 16.241 1.00 92.62 127 TYR A N 1
ATOM 965 C CA . TYR A 1 127 ? -15.648 -8.126 16.376 1.00 92.62 127 TYR A CA 1
ATOM 966 C C . TYR A 1 127 ? -15.449 -8.644 17.803 1.00 92.62 127 TYR A C 1
ATOM 968 O O . TYR A 1 127 ? -14.826 -7.975 18.625 1.00 92.62 127 TYR A O 1
ATOM 976 N N . ASN A 1 128 ? -16.014 -9.820 18.102 1.00 94.31 128 ASN A N 1
ATOM 977 C CA . ASN A 1 128 ? -16.008 -10.428 19.439 1.00 94.31 128 ASN A CA 1
ATOM 978 C C . ASN A 1 128 ? -16.483 -9.463 20.538 1.00 94.31 128 ASN A C 1
ATOM 980 O O . ASN A 1 128 ? -15.797 -9.271 21.534 1.00 94.31 128 ASN A O 1
ATOM 984 N N . LEU A 1 129 ? -17.646 -8.836 20.339 1.00 95.31 129 LEU A N 1
ATOM 985 C CA . LEU A 1 129 ? -18.289 -8.042 21.385 1.00 95.31 129 LEU A CA 1
ATOM 986 C C . LEU A 1 129 ? -18.710 -8.961 22.543 1.00 95.31 129 LEU A C 1
ATOM 988 O O . LEU A 1 129 ? -19.510 -9.875 22.334 1.00 95.31 129 LEU A O 1
ATOM 992 N N . THR A 1 130 ? -18.202 -8.701 23.743 1.00 96.56 130 THR A N 1
ATOM 993 C CA . THR A 1 130 ? -18.477 -9.465 24.967 1.00 96.56 130 THR A CA 1
ATOM 994 C C . THR A 1 130 ? -19.019 -8.565 26.070 1.00 96.56 130 THR A C 1
ATOM 996 O O . THR A 1 130 ? -18.736 -7.367 26.124 1.00 96.56 130 THR A O 1
ATOM 999 N N . ILE A 1 131 ? -19.835 -9.150 26.948 1.00 96.38 131 ILE A N 1
ATOM 1000 C CA . ILE A 1 131 ? -20.265 -8.517 28.196 1.00 96.38 131 ILE A CA 1
ATOM 1001 C C . ILE A 1 131 ? -19.267 -8.931 29.277 1.00 96.38 131 ILE A C 1
ATOM 1003 O O . ILE A 1 131 ? -19.115 -10.124 29.529 1.00 96.38 131 ILE A O 1
ATOM 1007 N N . GLU A 1 132 ? -18.597 -7.958 29.888 1.00 97.19 132 GLU A N 1
ATOM 1008 C CA . GLU A 1 132 ? -17.587 -8.195 30.929 1.00 97.19 132 GLU A CA 1
ATOM 1009 C C . GLU A 1 132 ? -18.194 -8.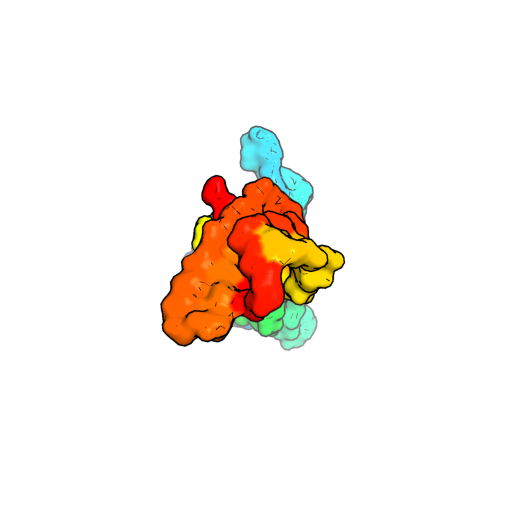143 32.333 1.00 97.19 132 GLU A C 1
ATOM 1011 O O . GLU A 1 132 ? -17.863 -8.965 33.183 1.00 97.19 132 GLU A O 1
ATOM 1016 N N . ASP A 1 133 ? -19.087 -7.178 32.578 1.00 96.00 133 ASP A N 1
ATOM 1017 C CA . ASP A 1 133 ? -19.728 -6.972 33.879 1.00 96.00 133 ASP A CA 1
ATOM 1018 C C . ASP A 1 133 ? -21.111 -6.319 33.735 1.00 96.00 133 ASP A C 1
ATOM 1020 O O . ASP A 1 133 ? -21.370 -5.580 32.778 1.00 96.00 133 ASP A O 1
ATOM 1024 N N . THR A 1 134 ? -22.001 -6.576 34.695 1.00 95.12 134 THR A N 1
ATOM 1025 C CA . THR A 1 134 ? -23.365 -6.031 34.742 1.00 95.12 134 THR A CA 1
ATOM 1026 C C . THR A 1 134 ? -23.777 -5.698 36.172 1.00 95.12 134 THR A C 1
ATOM 1028 O O . THR A 1 134 ? -23.767 -6.570 37.042 1.00 95.12 134 THR A O 1
ATOM 1031 N N . THR A 1 135 ? -24.240 -4.469 36.394 1.00 95.44 135 THR A N 1
ATOM 1032 C CA . THR A 1 135 ? -24.855 -4.024 37.653 1.00 95.44 135 THR A CA 1
ATOM 1033 C C . THR A 1 135 ? -26.352 -3.758 37.455 1.00 95.44 135 THR A C 1
ATOM 1035 O O . THR A 1 135 ? -26.916 -3.989 36.385 1.00 95.44 135 THR A O 1
ATOM 1038 N N . ASN A 1 136 ? -27.027 -3.243 38.487 1.00 93.56 136 ASN A N 1
ATOM 1039 C CA . ASN A 1 136 ? -28.431 -2.831 38.378 1.00 93.56 136 ASN A CA 1
ATOM 1040 C C . ASN A 1 136 ? -28.643 -1.618 37.451 1.00 93.56 136 ASN A C 1
ATOM 1042 O O . ASN A 1 136 ? -29.779 -1.370 37.044 1.00 93.56 136 ASN A O 1
ATOM 1046 N N . ASP A 1 137 ? -27.581 -0.868 37.151 1.00 95.38 137 ASP A N 1
ATOM 1047 C CA . ASP A 1 137 ? -27.605 0.417 36.448 1.00 95.38 137 ASP A CA 1
ATOM 1048 C C . ASP A 1 137 ? -26.500 0.582 35.390 1.00 95.38 137 ASP A C 1
ATOM 1050 O O . ASP A 1 137 ? -26.430 1.626 34.738 1.00 95.38 137 ASP A O 1
ATOM 1054 N N . SER A 1 138 ? -25.666 -0.436 35.160 1.00 96.06 138 SER A N 1
ATOM 1055 C CA . SER A 1 138 ? -24.586 -0.372 34.178 1.00 96.06 138 SER A CA 1
ATOM 1056 C C . SER A 1 138 ? -24.278 -1.710 33.507 1.00 96.06 138 SER A C 1
ATOM 1058 O O . SER A 1 138 ? -24.542 -2.782 34.053 1.00 96.06 138 SER A O 1
ATOM 1060 N N . ILE A 1 139 ? -23.720 -1.637 32.298 1.00 96.12 139 ILE A N 1
ATOM 1061 C CA . ILE A 1 139 ? -23.222 -2.784 31.532 1.00 96.12 139 ILE A CA 1
ATOM 1062 C C . ILE A 1 139 ? -21.845 -2.423 30.981 1.00 96.12 139 ILE A C 1
ATOM 1064 O O . ILE A 1 139 ? -21.711 -1.455 30.230 1.00 96.12 139 ILE A O 1
ATOM 1068 N N . THR A 1 140 ? -20.833 -3.218 31.313 1.00 96.56 140 THR A N 1
ATOM 1069 C CA . THR A 1 140 ? -19.485 -3.092 30.755 1.00 96.56 140 THR A CA 1
ATOM 1070 C C . THR A 1 140 ? -19.313 -4.066 29.602 1.00 96.56 140 THR A C 1
ATOM 1072 O O . THR A 1 140 ? -19.559 -5.263 29.745 1.00 96.56 140 THR A O 1
ATOM 1075 N N . VAL A 1 141 ? -18.882 -3.551 28.452 1.00 96.75 141 VAL A N 1
ATOM 1076 C CA . VAL A 1 141 ? -18.660 -4.331 27.232 1.00 96.75 141 VAL A CA 1
ATOM 1077 C C . VAL A 1 141 ? -17.227 -4.183 26.750 1.00 96.75 141 VAL A C 1
ATOM 1079 O O . VAL A 1 141 ? -16.646 -3.102 26.864 1.00 96.75 141 VAL A O 1
ATOM 1082 N N . SER A 1 142 ? -16.677 -5.244 26.170 1.00 96.19 142 SER A N 1
ATOM 1083 C CA . SER A 1 142 ? -15.389 -5.205 25.481 1.00 96.19 142 SER A CA 1
ATOM 1084 C C . SER A 1 142 ? -15.495 -5.776 24.069 1.00 96.19 142 SER A C 1
ATOM 1086 O O . SER A 1 142 ? -16.482 -6.417 23.710 1.00 96.19 142 SER A O 1
ATOM 1088 N N . TRP A 1 143 ? -14.535 -5.447 23.213 1.00 94.75 143 TRP A N 1
ATOM 1089 C CA . TRP A 1 143 ? -14.480 -5.917 21.832 1.00 94.75 143 TRP A CA 1
ATOM 1090 C C . TRP A 1 143 ? -13.035 -6.041 21.359 1.00 94.75 143 TRP A C 1
ATOM 1092 O O . TRP A 1 143 ? -12.091 -5.620 22.027 1.00 94.75 143 TRP A O 1
ATOM 1102 N N . VAL A 1 144 ? -12.855 -6.586 20.160 1.00 91.75 144 VAL A N 1
ATOM 1103 C CA . VAL A 1 144 ? -11.586 -6.529 19.437 1.00 91.75 144 VAL A CA 1
ATOM 1104 C C . VAL A 1 144 ? -11.709 -5.516 18.304 1.00 91.75 144 VAL A C 1
ATOM 1106 O O . VAL A 1 144 ? -12.676 -5.523 17.536 1.00 91.75 144 VAL A O 1
ATOM 1109 N N . ALA A 1 145 ? -10.736 -4.607 18.213 1.00 88.44 145 A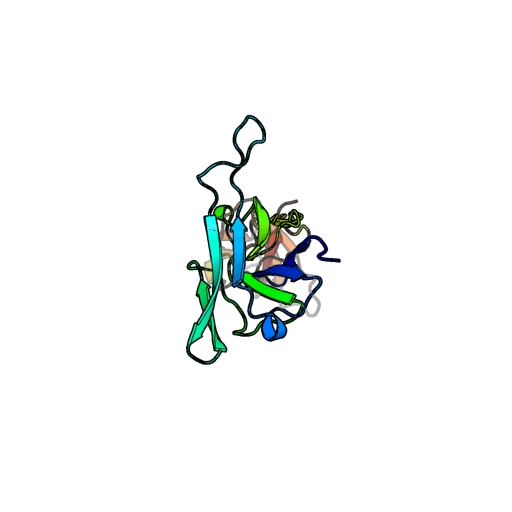LA A N 1
ATOM 1110 C CA . ALA A 1 145 ? -10.658 -3.642 17.124 1.00 88.44 145 ALA A CA 1
ATOM 1111 C C . ALA A 1 145 ? -10.462 -4.363 15.780 1.00 88.44 145 ALA A C 1
ATOM 1113 O O . ALA A 1 145 ? -9.634 -5.268 15.666 1.00 88.44 145 ALA A O 1
ATOM 1114 N N . GLY A 1 146 ? -11.206 -3.949 14.752 1.00 83.12 146 GLY A N 1
ATOM 1115 C CA . GLY A 1 146 ? -10.926 -4.369 13.380 1.00 83.12 146 GLY A CA 1
ATOM 1116 C C . GLY A 1 146 ? -9.620 -3.752 12.868 1.00 83.12 146 GLY A C 1
ATOM 1117 O O . GLY A 1 146 ? -9.095 -2.810 13.459 1.00 83.12 146 GLY A O 1
ATOM 1118 N N . GLU A 1 147 ? -9.086 -4.245 11.751 1.00 75.19 147 GLU A N 1
ATOM 1119 C CA . GLU A 1 147 ? -7.968 -3.569 11.084 1.00 75.19 147 GLU A CA 1
ATOM 1120 C C . GLU A 1 147 ? -8.416 -2.190 10.551 1.00 75.19 147 GLU A C 1
ATOM 1122 O O . GLU A 1 147 ? -9.503 -2.043 9.981 1.00 75.19 147 GLU A O 1
ATOM 1127 N N . SER A 1 148 ? -7.577 -1.167 10.735 1.00 65.81 148 SER A N 1
ATOM 1128 C CA . SER A 1 148 ? -7.774 0.175 10.171 1.00 65.81 148 SER A CA 1
ATOM 1129 C C . SER A 1 148 ? -6.620 0.514 9.243 1.00 65.81 148 SER A C 1
ATOM 1131 O O . SER A 1 148 ? -5.461 0.235 9.550 1.00 65.81 148 SER A O 1
ATOM 1133 N N . GLU A 1 149 ? -6.954 1.123 8.107 1.00 61.84 149 GLU A N 1
ATOM 1134 C CA . GLU A 1 149 ? -6.028 1.554 7.059 1.00 61.84 149 GLU A CA 1
ATOM 1135 C C . GLU A 1 149 ? -5.270 2.812 7.516 1.00 61.84 149 GLU A C 1
ATOM 1137 O O . GLU A 1 149 ? -5.469 3.911 7.003 1.00 61.84 149 GLU A O 1
ATOM 1142 N N . PHE A 1 150 ? -4.390 2.622 8.507 1.00 59.50 150 PHE A N 1
ATOM 1143 C CA . PHE A 1 150 ? -3.396 3.585 8.999 1.00 59.50 150 PHE A CA 1
ATOM 1144 C C . PHE A 1 150 ? -3.938 4.805 9.767 1.00 59.50 150 PHE A C 1
ATOM 1146 O O . PHE A 1 150 ? -3.161 5.697 10.108 1.00 59.50 150 PHE A O 1
ATOM 1153 N N . LEU A 1 151 ? -5.238 4.842 10.088 1.00 61.41 151 LEU A N 1
ATOM 1154 C CA . LEU A 1 151 ? -5.854 5.896 10.904 1.00 61.41 151 LEU A CA 1
ATOM 1155 C C . LEU A 1 151 ? -6.156 5.406 12.332 1.00 61.41 151 LEU A C 1
ATOM 1157 O O . LEU A 1 151 ? -6.624 4.269 12.490 1.00 61.41 151 LEU A O 1
ATOM 1161 N N . PRO A 1 152 ? -5.950 6.244 13.372 1.00 69.56 152 PRO A N 1
ATOM 1162 C CA . PRO A 1 152 ? -6.410 5.928 14.718 1.00 69.56 152 PRO A CA 1
ATOM 1163 C C . PRO A 1 152 ? -7.923 5.699 14.703 1.00 69.56 152 PRO A C 1
ATOM 1165 O O . PRO A 1 152 ? -8.691 6.465 14.113 1.00 69.56 152 PRO A O 1
ATOM 1168 N N . GLN A 1 153 ? -8.354 4.610 15.330 1.00 76.62 153 GLN A N 1
ATOM 1169 C CA . GLN A 1 153 ? -9.767 4.274 15.432 1.00 76.62 153 GLN A CA 1
ATOM 1170 C C . GLN A 1 153 ? -10.365 4.922 16.674 1.00 76.62 153 GLN A C 1
ATOM 1172 O O . GLN A 1 153 ? -9.745 4.962 17.733 1.00 76.62 153 GLN A O 1
ATOM 1177 N N . VAL A 1 154 ? -11.601 5.381 16.535 1.00 85.31 154 VAL A N 1
ATOM 1178 C CA . VAL A 1 154 ? -12.483 5.760 17.635 1.00 85.31 154 VAL A CA 1
ATOM 1179 C C . VAL A 1 154 ? -13.705 4.860 17.543 1.00 85.31 154 VAL A C 1
ATOM 1181 O O . VAL A 1 154 ? -14.188 4.570 16.445 1.00 85.31 154 VAL A O 1
ATOM 1184 N N . PHE A 1 155 ? -14.232 4.423 18.679 1.00 90.25 155 PHE A N 1
ATOM 1185 C CA . PHE A 1 155 ? -15.402 3.553 18.698 1.00 90.25 155 PHE A CA 1
ATOM 1186 C C . PHE A 1 155 ? -16.657 4.328 19.085 1.00 90.25 155 PHE A C 1
ATOM 1188 O O . PHE A 1 155 ? -16.610 5.337 19.788 1.00 90.25 155 PHE A O 1
ATOM 1195 N N . ARG A 1 156 ? -17.801 3.865 18.587 1.00 92.06 156 ARG A N 1
ATOM 1196 C CA . ARG A 1 156 ? -19.120 4.373 18.951 1.00 92.06 156 ARG A CA 1
ATOM 1197 C C . ARG A 1 156 ? -19.992 3.206 19.372 1.00 92.06 156 ARG A C 1
ATOM 1199 O O . ARG A 1 156 ? -20.323 2.351 18.547 1.00 92.06 156 ARG A O 1
ATOM 1206 N N . VAL A 1 157 ? -20.364 3.191 20.644 1.00 94.19 157 VAL A N 1
ATOM 1207 C CA . VAL A 1 157 ? -21.309 2.220 21.192 1.00 94.19 157 VAL A CA 1
ATOM 1208 C C . VAL A 1 157 ? -22.714 2.739 20.911 1.00 94.19 157 VAL A C 1
ATOM 1210 O O . VAL A 1 157 ? -23.000 3.919 21.116 1.00 94.19 157 VAL A O 1
ATOM 1213 N N . ARG A 1 158 ? -23.597 1.875 20.411 1.00 94.31 158 ARG A N 1
ATOM 1214 C CA . ARG A 1 158 ? -25.033 2.148 20.320 1.00 94.31 158 ARG A CA 1
ATOM 1215 C C . ARG A 1 158 ? -25.804 1.109 21.112 1.00 94.31 158 ARG A C 1
ATOM 1217 O O . ARG A 1 158 ? -25.452 -0.068 21.079 1.00 94.31 158 ARG A O 1
ATOM 1224 N N . TYR A 1 159 ? -26.866 1.538 21.777 1.00 94.56 159 TYR A N 1
ATOM 1225 C CA . TYR A 1 159 ? -27.684 0.646 22.588 1.00 94.56 159 TYR A CA 1
ATOM 1226 C C . TYR A 1 159 ? -29.141 1.099 22.639 1.00 94.56 159 TYR A C 1
ATOM 1228 O O . TYR A 1 159 ? -29.437 2.287 22.494 1.00 94.56 159 TYR A O 1
ATOM 1236 N N . ARG A 1 160 ? -30.070 0.159 22.823 1.00 93.75 160 ARG A N 1
ATOM 1237 C CA . ARG A 1 160 ? -31.499 0.456 23.015 1.00 93.75 160 ARG A CA 1
ATOM 1238 C C . ARG A 1 160 ? -32.170 -0.570 23.915 1.00 93.75 160 ARG A C 1
ATOM 1240 O O . ARG A 1 160 ? -31.766 -1.726 23.928 1.00 93.75 160 ARG A O 1
ATOM 1247 N N . ASN A 1 161 ? -33.212 -0.138 24.618 1.00 91.19 161 ASN A N 1
ATOM 1248 C CA . ASN A 1 161 ? -34.099 -1.017 25.374 1.00 91.19 161 ASN A CA 1
ATOM 1249 C C . ASN A 1 161 ? -35.005 -1.779 24.391 1.00 91.19 161 ASN A C 1
ATOM 1251 O O . ASN A 1 161 ? -35.655 -1.149 23.555 1.00 91.19 161 ASN A O 1
ATOM 1255 N N . THR A 1 162 ? -35.051 -3.107 24.477 1.00 88.62 162 THR A N 1
ATOM 1256 C CA . THR A 1 162 ? -35.856 -3.948 23.571 1.00 88.62 162 THR A CA 1
ATOM 1257 C C . THR A 1 162 ? -37.275 -4.209 24.076 1.00 88.62 162 THR A C 1
ATOM 1259 O O .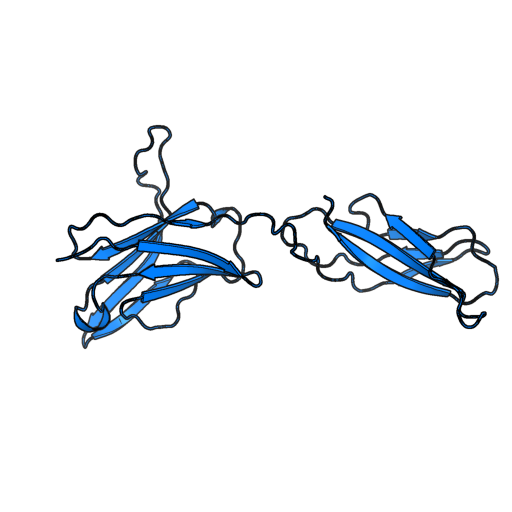 THR A 1 162 ? -38.130 -4.619 23.295 1.00 88.62 162 THR A O 1
ATOM 1262 N N . ALA A 1 163 ? -37.572 -3.904 25.343 1.00 82.69 163 ALA A N 1
ATOM 1263 C CA . ALA A 1 163 ? -38.897 -4.078 25.937 1.00 82.69 163 ALA A CA 1
ATOM 1264 C C . ALA A 1 163 ? -39.951 -3.107 25.368 1.00 82.69 163 ALA A C 1
ATOM 1266 O O . ALA A 1 163 ? -41.147 -3.38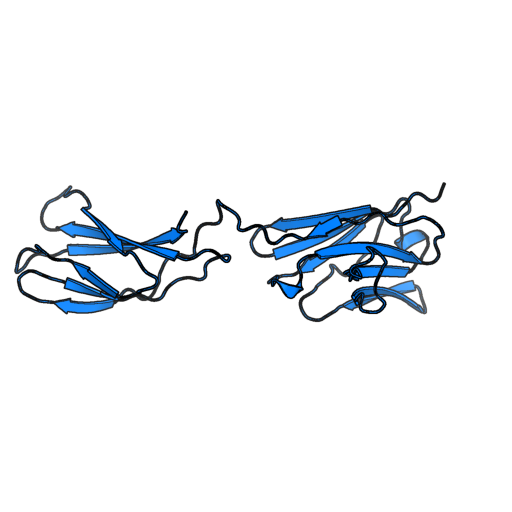2 25.443 1.00 82.69 163 ALA A O 1
ATOM 1267 N N . ALA A 1 164 ? -39.530 -1.975 24.788 1.00 77.06 164 ALA A N 1
ATOM 1268 C CA . ALA A 1 164 ? -40.415 -1.023 24.121 1.00 77.06 164 ALA A CA 1
ATOM 1269 C C . ALA A 1 164 ? -40.216 -1.069 22.600 1.00 77.06 164 ALA A C 1
ATOM 1271 O O . ALA A 1 164 ? -39.157 -0.702 22.082 1.00 77.06 164 ALA A O 1
ATOM 1272 N N . VAL A 1 165 ? -41.260 -1.479 21.872 1.00 79.50 165 VAL A N 1
ATOM 1273 C CA . VAL A 1 165 ? -41.258 -1.494 20.403 1.00 79.50 165 VAL A CA 1
ATOM 1274 C C . VAL A 1 165 ? -40.991 -0.079 19.884 1.00 79.50 165 VAL A C 1
ATOM 1276 O O . VAL A 1 165 ? -41.731 0.854 20.183 1.00 79.50 165 VAL A O 1
ATOM 1279 N N . GLY A 1 166 ? -39.918 0.078 19.106 1.00 79.62 166 GLY A N 1
ATOM 1280 C CA . GLY A 1 166 ? -39.527 1.367 18.532 1.00 79.62 166 GLY A CA 1
ATOM 1281 C C . GLY A 1 166 ? -38.662 2.255 19.434 1.00 79.62 166 GLY A C 1
ATOM 1282 O O . GLY A 1 166 ? -38.483 3.425 19.101 1.00 79.62 166 GLY A O 1
ATOM 1283 N N . SER A 1 167 ? -38.096 1.740 20.537 1.00 84.94 167 SER A N 1
ATOM 1284 C CA . SER A 1 167 ? -37.129 2.506 21.340 1.00 84.94 167 SER A CA 1
ATOM 1285 C C . SER A 1 167 ? -35.976 3.028 20.463 1.00 84.94 167 SER A C 1
ATOM 1287 O O . SER A 1 167 ? -35.352 2.237 19.742 1.00 84.94 167 SER A O 1
ATOM 1289 N N . PRO A 1 168 ? -35.644 4.333 20.532 1.00 90.19 168 PRO A N 1
ATOM 1290 C CA . PRO A 1 168 ? -34.528 4.888 19.779 1.00 90.19 168 PRO A CA 1
ATOM 1291 C C . PRO A 1 168 ? -33.196 4.334 20.296 1.00 90.19 168 PRO A C 1
ATOM 1293 O O . PRO A 1 168 ? -33.060 4.008 21.479 1.00 90.19 168 PRO A O 1
ATOM 1296 N N . TYR A 1 169 ? -32.203 4.261 19.407 1.00 91.69 169 TYR A N 1
ATOM 1297 C CA . TYR A 1 169 ? -30.824 4.002 19.811 1.00 91.69 169 TYR A CA 1
ATOM 1298 C C . TYR A 1 169 ? -30.243 5.228 20.512 1.00 91.69 169 TYR A C 1
ATOM 1300 O O . TYR A 1 169 ? -30.355 6.354 20.023 1.00 91.69 169 TYR A O 1
ATOM 1308 N N . LYS A 1 170 ? -29.580 4.981 21.636 1.00 93.12 170 LYS A N 1
ATOM 1309 C CA . LYS A 1 170 ? -28.644 5.905 22.274 1.00 93.12 170 LYS A CA 1
ATOM 1310 C C . LYS A 1 170 ? -27.238 5.638 21.746 1.00 93.12 170 LYS A C 1
ATOM 1312 O O . LYS A 1 170 ? -26.960 4.534 21.272 1.00 93.12 170 LYS A O 1
ATOM 1317 N N . PHE A 1 171 ? -26.371 6.645 21.800 1.00 92.94 171 PHE A N 1
ATOM 1318 C CA . PHE A 1 171 ? -25.025 6.577 21.240 1.00 92.94 171 PHE A CA 1
ATOM 1319 C C . PHE A 1 171 ? -24.009 7.212 22.179 1.00 92.94 171 PHE A C 1
ATOM 1321 O O . PHE A 1 171 ? -24.208 8.353 22.575 1.00 92.94 171 PHE A O 1
ATOM 1328 N N . GLU A 1 172 ? -22.896 6.523 22.402 1.00 90.81 172 GLU A N 1
ATOM 1329 C CA . GLU A 1 172 ? -21.770 7.009 23.200 1.00 90.81 172 GLU A CA 1
ATOM 1330 C C . GLU A 1 172 ? -20.474 6.921 22.390 1.00 90.81 172 GLU A C 1
ATOM 1332 O O . GLU A 1 172 ? -20.225 5.926 21.698 1.00 90.81 172 GLU A O 1
ATOM 1337 N N . GLU A 1 173 ? -19.662 7.979 22.433 1.00 87.81 173 GLU A N 1
ATOM 1338 C CA . GLU A 1 173 ? -18.342 7.996 21.798 1.00 87.81 173 GLU A CA 1
ATOM 1339 C C . GLU A 1 173 ? -17.271 7.528 22.786 1.00 87.81 173 GLU A C 1
ATOM 1341 O O . GLU A 1 173 ? -17.134 8.063 23.883 1.00 87.81 173 GLU A O 1
ATOM 1346 N N . VAL A 1 174 ? -16.480 6.541 22.374 1.00 85.19 174 VAL A N 1
ATOM 1347 C CA . VAL A 1 174 ? -15.380 5.998 23.170 1.00 85.19 174 VAL A CA 1
ATOM 1348 C C . VAL A 1 174 ? -14.095 6.658 22.692 1.00 85.19 174 VAL A C 1
ATOM 1350 O O . VAL A 1 174 ? -13.489 6.239 21.705 1.00 85.19 174 VAL A O 1
ATOM 1353 N N . TYR A 1 175 ? -13.715 7.746 23.361 1.00 70.75 175 TYR A N 1
ATOM 1354 C CA . TYR A 1 175 ? -12.505 8.507 23.055 1.00 70.75 175 TYR A CA 1
ATOM 1355 C C . TYR A 1 175 ? -11.266 7.779 23.587 1.00 70.75 175 TYR A C 1
ATOM 1357 O O . TYR A 1 175 ? -10.940 7.898 24.764 1.00 70.75 175 TYR A O 1
ATOM 1365 N N . SER A 1 176 ? -10.622 6.968 22.743 1.00 65.88 176 SER A N 1
ATOM 1366 C CA . SER A 1 176 ? -9.274 6.368 22.873 1.00 65.88 176 SER A CA 1
ATOM 1367 C C . SER A 1 176 ? -9.197 5.117 21.982 1.00 65.88 176 SER A C 1
ATOM 1369 O O . SER A 1 176 ? -10.190 4.709 21.384 1.00 65.88 176 SER A O 1
ATOM 1371 N N . ASN A 1 177 ? -8.029 4.475 21.917 1.00 67.75 177 ASN A N 1
ATOM 1372 C CA . ASN A 1 177 ? -7.875 3.120 21.379 1.00 67.75 177 ASN A CA 1
ATOM 1373 C C . ASN A 1 177 ? -8.396 2.026 22.339 1.00 67.75 177 ASN A C 1
ATOM 1375 O O . ASN A 1 177 ? -8.146 0.847 22.090 1.00 67.75 177 ASN A O 1
ATOM 1379 N N . ASN A 1 178 ? -9.089 2.387 23.427 1.00 81.12 178 ASN A N 1
ATOM 1380 C CA . ASN A 1 178 ? -9.652 1.417 24.357 1.00 81.12 178 ASN A CA 1
ATOM 1381 C C . ASN A 1 178 ? -10.746 0.603 23.669 1.00 81.12 178 ASN A C 1
ATOM 1383 O O . ASN A 1 178 ? -11.640 1.143 23.015 1.00 81.12 178 ASN A O 1
ATOM 1387 N N . THR A 1 179 ? -10.695 -0.706 23.872 1.00 91.12 179 THR A N 1
ATOM 1388 C CA . THR A 1 179 ? -11.690 -1.650 23.361 1.00 91.12 179 THR A CA 1
ATOM 1389 C C . THR A 1 179 ? -12.600 -2.174 24.471 1.00 91.12 179 THR A C 1
ATOM 1391 O O . THR A 1 179 ? -13.051 -3.313 24.434 1.00 91.12 179 THR A O 1
ATOM 1394 N N . ILE A 1 180 ? -12.835 -1.337 25.483 1.00 93.81 180 ILE A N 1
ATOM 1395 C CA . ILE A 1 180 ? -13.710 -1.591 26.627 1.00 93.81 180 ILE A CA 1
ATOM 1396 C C . ILE A 1 180 ? -14.456 -0.304 26.982 1.00 93.81 180 ILE A C 1
ATOM 1398 O O . ILE A 1 180 ? -13.885 0.788 26.908 1.00 93.81 180 ILE A O 1
ATOM 1402 N N . TYR A 1 181 ? -15.733 -0.420 27.340 1.00 95.19 181 TYR A N 1
ATOM 1403 C CA . TYR A 1 181 ? -16.568 0.715 27.718 1.00 95.19 181 TYR A CA 1
ATOM 1404 C C . TYR A 1 181 ? -17.703 0.304 28.659 1.00 95.19 181 TYR A C 1
ATOM 1406 O O . TYR A 1 181 ? -18.303 -0.756 28.485 1.00 95.19 181 TYR A O 1
ATOM 1414 N N . THR A 1 182 ? -18.032 1.172 29.616 1.00 95.69 182 THR A N 1
ATOM 1415 C CA . THR A 1 182 ? -19.137 0.975 30.563 1.00 95.69 182 THR A CA 1
ATOM 1416 C C . THR A 1 182 ? -20.293 1.906 30.220 1.00 95.69 182 THR A C 1
ATOM 1418 O O . THR A 1 182 ? -20.158 3.125 30.279 1.00 95.69 182 THR A O 1
ATOM 1421 N N . ILE A 1 183 ? -21.439 1.321 29.873 1.00 95.19 183 ILE A N 1
ATOM 1422 C CA . ILE A 1 183 ? -22.705 2.019 29.641 1.00 95.19 183 ILE A CA 1
ATOM 1423 C C . ILE A 1 183 ? -23.393 2.207 30.995 1.00 95.19 183 ILE A C 1
ATOM 1425 O O . ILE A 1 183 ? -23.652 1.218 31.677 1.00 95.19 183 ILE A O 1
ATOM 1429 N N . THR A 1 184 ? -23.713 3.443 31.371 1.00 94.75 184 THR A N 1
ATOM 1430 C CA . THR A 1 184 ? -24.391 3.788 32.634 1.00 94.75 184 THR A CA 1
ATOM 1431 C C . THR A 1 184 ? -25.871 4.127 32.423 1.00 94.75 184 THR A C 1
ATOM 1433 O O . THR A 1 184 ? -26.375 4.123 31.295 1.00 94.75 184 THR A O 1
ATOM 1436 N N . ASP A 1 185 ? -26.580 4.422 33.518 1.00 92.06 185 ASP A N 1
ATOM 1437 C CA . ASP A 1 185 ? -27.992 4.836 33.531 1.00 92.06 185 ASP A CA 1
ATOM 1438 C C . ASP A 1 185 ? -28.942 3.803 32.901 1.00 92.06 185 ASP A C 1
ATOM 1440 O O . ASP A 1 185 ? -29.934 4.124 32.227 1.00 92.06 185 ASP A O 1
ATOM 1444 N N . MET A 1 186 ? -28.617 2.529 33.112 1.00 91.88 186 MET A N 1
ATOM 1445 C CA . MET A 1 186 ? -29.411 1.392 32.669 1.00 91.88 186 MET A CA 1
ATOM 1446 C C . MET A 1 186 ? -30.557 1.127 33.645 1.00 91.88 186 MET A C 1
ATOM 1448 O O . MET A 1 186 ? -30.513 1.477 34.823 1.00 91.88 186 MET A O 1
ATOM 1452 N N . ARG A 1 187 ? -31.628 0.513 33.143 1.00 91.50 187 ARG A N 1
ATOM 1453 C CA . ARG A 1 187 ? -32.742 0.063 33.978 1.00 91.50 187 ARG A CA 1
ATOM 1454 C C . ARG A 1 187 ? -32.506 -1.380 34.389 1.00 91.50 187 ARG A C 1
ATOM 1456 O O . ARG A 1 187 ? -32.192 -2.217 33.545 1.00 91.50 187 ARG A O 1
ATOM 1463 N N . SER A 1 188 ? -32.724 -1.670 35.666 1.00 91.31 188 SER A N 1
ATOM 1464 C CA . SER A 1 188 ? -32.649 -3.033 36.177 1.00 91.31 188 SER A CA 1
ATOM 1465 C C . SER A 1 188 ? -33.690 -3.931 35.504 1.00 91.31 188 SER A C 1
ATOM 1467 O O . SER A 1 188 ? -34.754 -3.473 35.073 1.00 91.31 188 SER A O 1
ATOM 1469 N N . ASN A 1 189 ? -33.363 -5.222 35.395 1.00 88.69 189 ASN A N 1
ATOM 1470 C CA . ASN A 1 189 ? -34.238 -6.253 34.828 1.00 88.69 189 ASN A CA 1
ATOM 1471 C C . ASN A 1 189 ? -34.842 -5.872 33.459 1.00 88.69 189 ASN A C 1
ATOM 1473 O O . ASN A 1 189 ? -36.019 -6.104 33.188 1.00 88.69 189 ASN A O 1
ATOM 1477 N N . THR A 1 190 ? -34.042 -5.211 32.624 1.00 90.50 190 THR A N 1
ATOM 1478 C CA . THR A 1 190 ? -34.443 -4.709 31.311 1.00 90.50 190 THR A CA 1
ATOM 1479 C C . THR A 1 190 ? -33.474 -5.238 30.265 1.00 90.50 190 THR A C 1
ATOM 1481 O O . THR A 1 190 ? -32.262 -5.178 30.455 1.00 90.50 190 THR A O 1
ATOM 1484 N N . GLU A 1 191 ? -34.003 -5.748 29.157 1.00 91.12 191 GLU A N 1
ATOM 1485 C CA . GLU A 1 191 ? -33.192 -6.256 28.055 1.00 91.12 191 GLU A CA 1
ATOM 1486 C C . GLU A 1 191 ? -32.739 -5.118 27.125 1.00 91.12 191 GLU A C 1
ATOM 1488 O O . GLU A 1 191 ? -33.487 -4.174 26.832 1.00 91.12 191 GLU A O 1
ATOM 1493 N N . TYR A 1 192 ? -31.487 -5.210 26.677 1.00 92.62 192 TYR A N 1
ATOM 1494 C CA . TYR A 1 192 ? -30.850 -4.224 25.817 1.00 92.62 192 TYR A CA 1
ATOM 1495 C C . TYR A 1 192 ? -30.165 -4.889 24.629 1.00 92.62 192 TYR A C 1
ATOM 1497 O O . TYR A 1 192 ? -29.485 -5.902 24.760 1.00 92.62 192 TYR A O 1
ATOM 1505 N N . GLU A 1 193 ? -30.280 -4.251 23.471 1.00 94.31 193 GLU A N 1
ATOM 1506 C CA . GLU A 1 193 ? -29.483 -4.569 22.291 1.00 94.31 193 GLU A CA 1
ATOM 1507 C C . GLU A 1 193 ? -28.303 -3.599 22.226 1.00 94.31 193 GLU A C 1
ATOM 1509 O O . GLU A 1 193 ? -28.521 -2.385 22.265 1.00 94.31 193 GLU A O 1
ATOM 1514 N N . ILE A 1 194 ? -27.075 -4.114 22.104 1.00 95.44 194 ILE A N 1
ATOM 1515 C CA . ILE A 1 194 ? -25.835 -3.326 22.057 1.00 95.44 194 ILE A CA 1
ATOM 1516 C C . ILE A 1 194 ? -25.086 -3.634 20.755 1.00 95.44 194 ILE A C 1
ATOM 1518 O O . ILE A 1 194 ? -25.011 -4.779 20.313 1.00 95.44 194 ILE A O 1
ATOM 1522 N N . SER A 1 195 ? -24.519 -2.615 20.113 1.00 94.50 195 SER A N 1
ATOM 1523 C CA . SER A 1 195 ? -23.571 -2.793 19.006 1.00 94.50 195 SER A CA 1
ATOM 1524 C C . SER A 1 195 ? -22.441 -1.778 19.100 1.00 94.50 195 SER A C 1
ATOM 1526 O O . SER A 1 195 ? -22.645 -0.658 19.569 1.00 94.50 195 SER A O 1
ATOM 1528 N N . VAL A 1 196 ? -21.272 -2.129 18.569 1.00 94.19 196 VAL A N 1
ATOM 1529 C CA . VAL A 1 196 ? -20.113 -1.232 18.501 1.00 94.19 196 VAL A CA 1
ATOM 1530 C C . VAL A 1 196 ? -19.735 -1.001 17.044 1.00 94.19 196 VAL A C 1
ATOM 1532 O O . VAL A 1 196 ? -19.730 -1.923 16.232 1.00 94.19 196 VAL A O 1
ATOM 1535 N N . MET A 1 197 ? -19.447 0.250 16.701 1.00 90.81 197 MET A N 1
ATOM 1536 C CA . MET A 1 197 ? -19.007 0.661 15.370 1.00 90.81 197 MET A CA 1
ATOM 1537 C C . MET A 1 197 ? -17.653 1.354 15.485 1.00 90.81 197 MET A C 1
ATOM 1539 O O . MET A 1 197 ? -17.418 2.083 16.447 1.00 90.81 197 MET A O 1
ATOM 1543 N N . ALA A 1 198 ? -16.785 1.172 14.495 1.00 88.12 198 ALA A N 1
ATOM 1544 C CA . ALA A 1 198 ? -15.538 1.918 14.387 1.00 88.12 198 ALA A CA 1
ATOM 1545 C C . ALA A 1 198 ? -15.716 3.122 13.448 1.00 88.12 198 ALA A C 1
ATOM 1547 O O . ALA A 1 198 ? -16.391 3.038 12.418 1.00 88.12 198 ALA A O 1
ATOM 1548 N N . LYS A 1 199 ? -15.091 4.244 13.801 1.00 80.69 199 LYS A N 1
ATOM 1549 C CA . LYS A 1 199 ? -14.873 5.409 12.938 1.00 80.69 199 LYS A CA 1
ATOM 1550 C C . LYS A 1 199 ? -13.386 5.748 12.959 1.00 80.69 199 LYS A C 1
ATOM 1552 O O . LYS A 1 199 ? -12.721 5.527 13.966 1.00 80.69 199 LYS A O 1
ATOM 1557 N N . ASN A 1 200 ? -12.868 6.331 11.889 1.00 72.75 200 ASN A N 1
ATOM 1558 C CA . ASN A 1 200 ? -11.539 6.932 11.962 1.00 72.75 200 ASN A CA 1
ATOM 1559 C C . ASN A 1 200 ? -11.630 8.250 12.737 1.00 72.75 200 ASN A C 1
ATOM 1561 O O . ASN A 1 200 ? -12.602 8.996 12.560 1.00 72.75 200 ASN A O 1
ATOM 1565 N N . SER A 1 201 ? -10.644 8.544 13.587 1.00 66.38 201 SER A N 1
ATOM 1566 C CA . SER A 1 201 ? -10.471 9.899 14.115 1.00 66.38 201 SER A CA 1
ATOM 1567 C C . SER A 1 201 ? -10.156 10.835 12.947 1.00 66.38 201 SER A C 1
ATOM 1569 O O . SER A 1 201 ? -9.268 10.527 12.150 1.00 66.38 201 SER A O 1
ATOM 1571 N N . LYS A 1 202 ? -10.902 11.936 12.828 1.00 56.91 202 LYS A N 1
ATOM 1572 C CA . LYS A 1 202 ? -10.562 13.025 11.905 1.00 56.91 202 LYS A CA 1
ATOM 1573 C C . LYS A 1 202 ? -9.338 13.784 12.393 1.00 56.91 202 LYS A C 1
ATOM 1575 O O . LYS A 1 202 ? -9.198 13.885 13.632 1.00 56.91 202 LYS A O 1
#

Sequence (202 aa):
DEGPSTCTAVVRNRSAHITCFFHENVNDTKKSVTIEQRALLPTGEISPDSKAVVSCFWLEHGQWECDVKKGFSEDGSVSTTLKVKIPKPTKEDEGEYVCLLVPSEAQAEPCVLTLAMLPNAKPMPPYNLTIEDTTNDSITVSWVAGESEFLPQVFRVRYRNTAAVGSPYKFEEVYSNNTIYTITDMRSNTEYEISVMAKNSK

Organism: NCBI:txid370345

Nearest PDB structures (foldseek):
  5mya-assembly1_B  TM=4.244E-01  e=7.743E-07  Homo sapiens
  5myb-assembly1_B  TM=4.272E-01  e=1.524E-06  Homo sapiens
  7e72-assembly2_F  TM=4.231E-01  e=1.691E-06  Homo sapiens
  5utk-assembly1_A  TM=4.338E-01  e=3.327E-06  Homo sapiens
  5utk-assembly1_B  TM=3.819E-01  e=2.812E-05  Homo sapiens

InterPro domains:
  IPR003961 Fibronectin type III [PF00041] (125-201)
  IPR003961 Fibronectin type III [PS50853] (125-202)
  IPR003961 Fibronectin type III [SM00060] (123-202)
  IPR003961 Fibronectin type III [cd00063] (123-202)
  IPR013783 Immunoglobulin-like fold [G3DSA:2.60.40.10] (119-202)
  IPR036116 Fibronectin type III superfamily [SSF49265] (114-201)

Radius of gyration: 25.93 Å; Cα contacts (8 Å, |Δi|>4): 451; chains: 1; bounding box: 64×36×70 Å

Secondary structure (DSSP, 8-state):
--PPPEEEEEEETTEEEEEEE-SS-HHHHT-EEEEEEE-B-TTSPBPTT-EEEEEEEE-GGG-EEEEE-TT-EE-S--SSEEEEEESS--GGG-EEEEEEEES--SPPPPEEE-----TT-PPPPPEEEEEEEE-SS-EEEEEEPPP-SSS-EEEEEEEEESSSTTPPPEEEEE-SS--EEEE-SPPTT--EEEEEEEEE--

Mean predicted aligned error: 11.04 Å

Foldseek 3Di:
DFAAKEWEWDDDPQKIKIKIAGPFFCLVVQWKKWKWFFDADPVRDTDPPIDGQKTWGADPPGQIDIDHHPQKDWDRDTTSMTMIMRNHDDPVNWGKMWMDTPPDPHHHDIYTHDLPQPLPFFFDWWDDWDFDDDDQWKTKIFTHGGHHSPFFKKKKKWKFFPVDVPTDIDIDTHPDSGRMDMDGRDHGPTDMDMGMGIDGDD